Protein AF-A0A257VM95-F1 (afdb_monomer_lite)

Radius of gyration: 24.92 Å; chains: 1; bounding box: 47×53×72 Å

Sequence (329 aa):
GNALDLTLFERYVYLPDGSRRKADRVIWAGLGRRPNPKTDVPAIVVEFVLASKRDQHRDYVTKRREYLALGVKEYWVIDRFRGEMSVFRPGEQVLVKRGESYSPALLPGFILPFDAPALLVRVGEAYFAIEDVCTHDGQPLTDGTIANGAIACPRHGARFDLATGKALCMPATEAVQTFAIEVRDDGIYAAVRAADGSAPVATPQAAAASPVPTTTAEAPTTEAGATEGAEVDDGEIIDALRQVIDPELMVNIVDLGLVYSINHADRKAVVEMTLTSPACPAGPQIVQQAKMVIERMSGIDEAQIKLTMSPPWTPDRMTDEARDQLGFF

Foldseek 3Di:
DQFWQDKDAQAWQAFPVRDIDGFRMFTATDPSYRDDRHPDQGQETEHEDDPVCVVVPVVLVVVLVRSVVRPRAWYWYHYLVQLWIWIDGVVDIDIAHEQGWDDDPSDPPDIRHSHFDWDWDDDPQWIFIWGLAQQLHGQGQNPFDDDPQWTARLQPRFIARRQAQQTPDPPGHDGTATWAWDADPVGIDTDDDDPVPDGDRHDTDGHDDDDDDDDDDDDDDDDDDPPDDDADDPVNLLVLQQVQADPVLRGGCSLQLQWDDWDDDPQEIETEGEDLDPPPPCVVRSQVSSFVSSCPDRRHPGYHYHYDCPPPRDSVSHDPVSCVSRVND

pLDDT: mean 80.99, std 17.81, range [24.84, 97.06]

Structure (mmCIF, N/CA/C/O backbone):
data_AF-A0A257VM95-F1
#
_entry.id   AF-A0A257VM95-F1
#
loop_
_atom_site.group_PDB
_atom_site.id
_atom_site.type_symbol
_atom_site.label_atom_id
_atom_site.label_alt_id
_atom_site.label_comp_id
_atom_site.label_asym_id
_atom_site.label_entity_id
_atom_site.label_seq_id
_atom_site.pdbx_PDB_ins_code
_atom_site.Cartn_x
_atom_site.Cartn_y
_atom_site.Cartn_z
_atom_site.occupancy
_atom_site.B_iso_or_equiv
_atom_site.auth_seq_id
_atom_site.auth_comp_id
_atom_site.auth_asym_id
_atom_site.auth_atom_id
_atom_site.pdbx_PDB_model_num
ATOM 1 N N . GLY A 1 1 ? -3.990 -0.944 -24.811 1.00 50.56 1 GLY A N 1
ATOM 2 C CA . GLY A 1 1 ? -3.710 -0.476 -26.186 1.00 50.56 1 GLY A CA 1
ATOM 3 C C . GLY A 1 1 ? -2.767 -1.442 -26.879 1.00 50.56 1 GLY A C 1
ATOM 4 O O . GLY A 1 1 ? -2.153 -2.247 -26.193 1.00 50.56 1 GLY A O 1
ATOM 5 N N . ASN A 1 2 ? -2.621 -1.345 -28.204 1.00 65.62 2 ASN A N 1
ATOM 6 C CA . ASN A 1 2 ? -1.839 -2.292 -29.026 1.00 65.62 2 ASN A CA 1
ATOM 7 C C . ASN A 1 2 ? -0.326 -2.300 -28.742 1.00 65.62 2 ASN A C 1
ATOM 9 O O . ASN A 1 2 ? 0.385 -3.147 -29.265 1.00 65.62 2 ASN A O 1
ATOM 13 N N . ALA A 1 3 ? 0.167 -1.346 -27.948 1.00 78.88 3 ALA A N 1
ATOM 14 C CA . ALA A 1 3 ? 1.566 -1.291 -27.548 1.00 78.88 3 ALA A CA 1
ATOM 15 C C . ALA A 1 3 ? 1.908 -2.269 -26.415 1.00 78.88 3 ALA A C 1
ATOM 17 O O . ALA A 1 3 ? 3.077 -2.580 -26.254 1.00 78.88 3 ALA A O 1
ATOM 18 N N . LEU A 1 4 ? 0.935 -2.735 -25.624 1.00 85.81 4 LEU A N 1
ATOM 19 C CA . LEU A 1 4 ? 1.189 -3.639 -24.500 1.00 85.81 4 LEU A CA 1
ATOM 20 C C . LEU A 1 4 ? 1.247 -5.093 -24.986 1.00 85.81 4 LEU A C 1
ATOM 22 O O . LEU A 1 4 ? 0.250 -5.593 -25.502 1.00 85.81 4 LEU A O 1
ATOM 26 N N . ASP A 1 5 ? 2.368 -5.780 -24.760 1.00 84.75 5 ASP A N 1
ATOM 27 C CA . ASP A 1 5 ? 2.525 -7.193 -25.129 1.00 84.75 5 ASP A CA 1
ATOM 28 C C . ASP A 1 5 ? 2.236 -8.140 -23.955 1.00 84.75 5 ASP A C 1
ATOM 30 O O . ASP A 1 5 ? 1.577 -9.167 -24.124 1.00 84.75 5 ASP A O 1
ATOM 34 N N . LEU A 1 6 ? 2.764 -7.832 -22.761 1.00 84.88 6 LEU A N 1
ATOM 35 C CA . LEU A 1 6 ? 2.567 -8.638 -21.552 1.00 84.88 6 LEU A CA 1
ATOM 36 C C . LEU A 1 6 ? 2.932 -7.854 -20.287 1.00 84.88 6 LEU A C 1
ATOM 38 O O . LEU A 1 6 ? 3.960 -7.180 -20.248 1.00 84.88 6 LEU A O 1
ATOM 42 N N . THR A 1 7 ? 2.161 -8.059 -19.222 1.00 86.69 7 THR A N 1
ATOM 43 C CA . THR A 1 7 ? 2.506 -7.643 -17.856 1.00 86.69 7 THR A CA 1
ATOM 44 C C . THR A 1 7 ? 2.583 -8.876 -16.965 1.00 86.69 7 THR A C 1
ATOM 46 O O . THR A 1 7 ? 1.694 -9.722 -17.021 1.00 86.69 7 THR A O 1
ATOM 49 N N . LEU A 1 8 ? 3.627 -8.991 -16.141 1.00 84.56 8 LEU A N 1
ATOM 50 C CA . LEU A 1 8 ? 3.743 -10.041 -15.124 1.00 84.56 8 LEU A CA 1
ATOM 51 C C . LEU A 1 8 ? 4.068 -9.441 -13.754 1.00 84.56 8 LEU A C 1
ATOM 53 O O . LEU A 1 8 ? 4.784 -8.442 -13.654 1.00 84.56 8 LEU A O 1
ATOM 57 N N . PHE A 1 9 ? 3.568 -10.098 -12.711 1.00 85.25 9 PHE A N 1
ATOM 58 C CA . PHE A 1 9 ? 3.800 -9.763 -11.307 1.00 85.25 9 PHE A CA 1
ATOM 59 C C . PHE A 1 9 ? 4.932 -10.625 -10.731 1.00 85.25 9 PHE A C 1
ATOM 61 O O . PHE A 1 9 ? 5.112 -11.770 -11.155 1.00 85.25 9 PHE A O 1
ATOM 68 N N . GLU A 1 10 ? 5.682 -10.075 -9.775 1.00 81.94 10 GLU A N 1
ATOM 69 C CA . GLU A 1 10 ? 6.711 -10.771 -8.991 1.00 81.94 10 GLU A CA 1
ATOM 70 C C . GLU A 1 10 ? 7.687 -11.625 -9.824 1.00 81.94 10 GLU A C 1
ATOM 72 O O . GLU A 1 10 ? 7.906 -12.818 -9.573 1.00 81.94 10 GLU A O 1
ATOM 77 N N . ARG A 1 11 ? 8.287 -11.030 -10.856 1.00 88.38 11 ARG A N 1
ATOM 78 C CA . ARG A 1 11 ? 9.058 -11.768 -11.860 1.00 88.38 11 ARG A CA 1
ATOM 79 C C . ARG A 1 11 ? 10.558 -11.563 -11.704 1.00 88.38 11 ARG A C 1
ATOM 81 O O . ARG A 1 11 ? 11.025 -10.472 -11.397 1.00 88.38 11 ARG A O 1
ATOM 88 N N . TYR A 1 12 ? 11.328 -12.617 -11.976 1.00 89.31 12 TYR A N 1
ATOM 89 C CA . TYR A 1 12 ? 12.774 -12.486 -12.118 1.00 89.31 12 TYR A CA 1
ATOM 90 C C . TYR A 1 12 ? 13.139 -11.873 -13.469 1.00 89.31 12 TYR A C 1
ATOM 92 O O . TYR A 1 12 ? 12.712 -12.371 -14.510 1.00 89.31 12 TYR A O 1
ATOM 100 N N . VAL A 1 13 ? 13.975 -10.841 -13.427 1.00 88.94 13 VAL A N 1
ATOM 101 C CA . VAL A 1 13 ? 14.705 -10.293 -14.570 1.00 88.94 13 VAL A CA 1
ATOM 102 C C . VAL A 1 13 ? 16.123 -10.856 -14.523 1.00 88.94 13 VAL A C 1
ATOM 104 O O . VAL A 1 13 ? 16.784 -10.800 -13.482 1.00 88.94 13 VAL A O 1
ATOM 107 N N . TYR A 1 14 ? 16.565 -11.441 -15.632 1.00 88.31 14 TYR A N 1
ATOM 108 C CA . TYR A 1 14 ? 17.864 -12.100 -15.746 1.00 88.31 14 TYR A CA 1
ATOM 109 C C . TYR A 1 14 ? 18.904 -11.113 -16.276 1.00 88.31 14 TYR A C 1
ATOM 111 O O . TYR A 1 14 ? 18.671 -10.444 -17.282 1.00 88.31 14 TYR A O 1
ATOM 119 N N . LEU A 1 15 ? 20.031 -11.009 -15.574 1.00 87.44 15 LEU A N 1
ATOM 120 C CA . LEU A 1 15 ? 21.132 -10.116 -15.915 1.00 87.44 15 LEU A CA 1
ATOM 121 C C . LEU A 1 15 ? 22.187 -10.853 -16.764 1.00 87.44 15 LEU A C 1
ATOM 123 O O . LEU A 1 15 ? 22.264 -12.085 -16.716 1.00 87.44 15 LEU A O 1
ATOM 127 N N . PRO A 1 16 ? 23.021 -10.132 -17.542 1.00 83.44 16 PRO A N 1
ATOM 128 C CA . PRO A 1 16 ? 23.983 -10.756 -18.455 1.00 83.44 16 PRO A CA 1
ATOM 129 C C . PRO A 1 16 ? 25.086 -11.552 -17.745 1.00 83.44 16 PRO A C 1
ATOM 131 O O . PRO A 1 16 ? 25.674 -12.449 -18.338 1.00 83.44 16 PRO A O 1
ATOM 134 N N . ASP A 1 17 ? 25.350 -11.247 -16.473 1.00 84.44 17 ASP A N 1
ATOM 135 C CA . ASP A 1 17 ? 26.305 -11.956 -15.613 1.00 84.44 17 ASP A CA 1
ATOM 136 C C . ASP A 1 17 ? 25.758 -13.289 -15.060 1.00 84.44 17 ASP A C 1
ATOM 138 O O . ASP A 1 17 ? 26.407 -13.945 -14.247 1.00 84.44 17 ASP A O 1
ATOM 142 N N . GLY A 1 18 ? 24.555 -13.696 -15.484 1.00 82.06 18 GLY A N 1
ATOM 143 C CA . GLY A 1 18 ? 23.871 -14.902 -15.020 1.00 82.06 18 GLY A CA 1
ATOM 144 C C . GLY A 1 18 ? 23.138 -14.729 -13.688 1.00 82.06 18 GLY A C 1
ATOM 145 O O . GLY A 1 18 ? 22.430 -15.643 -13.257 1.00 82.06 18 GLY A O 1
ATOM 146 N N . SER A 1 19 ? 23.258 -13.568 -13.040 1.00 86.75 19 SER A N 1
ATOM 147 C CA . SER A 1 19 ? 22.488 -13.246 -11.844 1.00 86.75 19 SER A CA 1
ATOM 148 C C . SER A 1 19 ? 21.048 -12.842 -12.196 1.00 86.75 19 SER A C 1
ATOM 150 O O . SER A 1 19 ? 20.659 -12.713 -13.359 1.00 86.75 19 SER A O 1
ATOM 152 N N . ARG A 1 20 ? 20.199 -12.695 -11.174 1.00 88.12 20 ARG A N 1
ATOM 153 C CA . ARG A 1 20 ? 18.790 -12.317 -11.345 1.00 88.12 20 ARG A CA 1
ATOM 154 C C . ARG A 1 20 ? 18.337 -11.340 -10.272 1.00 88.12 20 ARG A C 1
ATOM 156 O O . ARG A 1 20 ? 18.812 -11.386 -9.134 1.00 88.12 20 ARG A O 1
ATOM 163 N N . ARG A 1 21 ? 17.370 -10.496 -10.620 1.00 86.75 21 ARG A N 1
ATOM 164 C CA . ARG A 1 21 ? 16.674 -9.597 -9.692 1.00 86.75 21 ARG A CA 1
ATOM 165 C C . ARG A 1 21 ? 15.189 -9.913 -9.702 1.00 86.75 21 ARG A C 1
ATOM 167 O O . ARG A 1 21 ? 14.622 -10.124 -10.768 1.00 86.75 21 ARG A O 1
ATOM 174 N N . LYS A 1 22 ? 14.569 -10.000 -8.522 1.00 87.81 22 LYS A N 1
ATOM 175 C CA . LYS A 1 22 ? 13.106 -10.079 -8.415 1.00 87.81 22 LYS A CA 1
ATOM 176 C C . LYS A 1 22 ? 12.570 -8.653 -8.521 1.00 87.81 22 LYS A C 1
ATOM 178 O O . LYS A 1 22 ? 12.983 -7.814 -7.718 1.00 87.81 22 LYS A O 1
ATOM 183 N N . ALA A 1 23 ? 11.719 -8.427 -9.512 1.00 88.94 23 ALA A N 1
ATOM 184 C CA . ALA A 1 23 ? 10.975 -7.197 -9.712 1.00 88.94 23 ALA A CA 1
ATOM 185 C C . ALA A 1 23 ? 9.506 -7.414 -9.352 1.00 88.94 23 ALA A C 1
ATOM 187 O O . ALA A 1 23 ? 8.938 -8.462 -9.684 1.00 88.94 23 ALA A O 1
ATOM 188 N N . ASP A 1 24 ? 8.881 -6.421 -8.730 1.00 88.88 24 ASP A N 1
ATOM 189 C CA . ASP A 1 24 ? 7.469 -6.514 -8.360 1.00 88.88 24 ASP A CA 1
ATOM 190 C C . ASP A 1 24 ? 6.547 -6.513 -9.585 1.00 88.88 24 ASP A C 1
ATOM 192 O O . ASP A 1 24 ? 5.546 -7.237 -9.621 1.00 88.88 24 ASP A O 1
ATOM 196 N N . ARG A 1 25 ? 6.894 -5.747 -10.627 1.00 90.88 25 ARG A N 1
ATOM 197 C CA . ARG A 1 25 ? 6.202 -5.794 -11.920 1.00 90.88 25 ARG A CA 1
ATOM 198 C C . ARG A 1 25 ? 7.153 -5.618 -13.089 1.00 90.88 25 ARG A C 1
ATOM 200 O O . ARG A 1 25 ? 8.073 -4.805 -13.058 1.00 90.88 25 ARG A O 1
ATOM 207 N N . VAL A 1 26 ? 6.871 -6.346 -14.160 1.00 92.69 26 VAL A N 1
ATOM 208 C CA . VAL A 1 26 ? 7.576 -6.236 -15.439 1.00 92.69 26 VAL A CA 1
ATOM 209 C C . VAL A 1 26 ? 6.563 -6.079 -16.564 1.00 92.69 26 VAL A C 1
ATOM 211 O O . VAL A 1 26 ? 5.533 -6.757 -16.578 1.00 92.69 26 VAL A O 1
ATOM 214 N N . ILE A 1 27 ? 6.848 -5.168 -17.490 1.00 93.06 27 ILE A N 1
ATOM 215 C CA . ILE A 1 27 ? 5.961 -4.827 -18.601 1.00 93.06 27 ILE A CA 1
ATOM 216 C C . ILE A 1 27 ? 6.775 -4.862 -19.891 1.00 93.06 27 ILE A C 1
ATOM 218 O O . ILE A 1 27 ? 7.780 -4.161 -20.038 1.00 93.06 27 ILE A O 1
ATOM 222 N N . TRP A 1 28 ? 6.320 -5.666 -20.843 1.00 93.38 28 TRP A N 1
ATOM 223 C CA . TRP A 1 28 ? 6.800 -5.639 -22.217 1.00 93.38 28 TRP A CA 1
ATOM 224 C C . TRP A 1 28 ? 5.827 -4.842 -23.067 1.00 93.38 28 TRP A C 1
ATOM 226 O O . TRP A 1 28 ? 4.614 -5.072 -23.025 1.00 93.38 28 TRP A O 1
ATOM 236 N N . ALA A 1 29 ? 6.385 -3.902 -23.817 1.00 92.69 29 ALA A N 1
ATOM 237 C CA . ALA A 1 29 ? 5.638 -3.064 -24.726 1.00 92.69 29 ALA A CA 1
ATOM 238 C C . ALA A 1 29 ? 6.430 -2.834 -26.017 1.00 92.69 29 ALA A C 1
ATOM 240 O O . ALA A 1 29 ? 7.646 -2.625 -25.975 1.00 92.69 29 ALA A O 1
ATOM 241 N N . GLY A 1 30 ? 5.730 -2.841 -27.150 1.00 87.81 30 GLY A N 1
ATOM 242 C CA . GLY A 1 30 ? 6.273 -2.569 -28.478 1.00 87.81 30 GLY A CA 1
ATOM 243 C C . GLY A 1 30 ? 6.997 -3.736 -29.158 1.00 87.81 30 GLY A C 1
ATOM 244 O O . GLY A 1 30 ? 7.636 -3.509 -30.182 1.00 87.81 30 GLY A O 1
ATOM 245 N N . LEU A 1 31 ? 6.919 -4.967 -28.639 1.00 87.81 31 LEU A N 1
ATOM 246 C CA . LEU A 1 31 ? 7.506 -6.149 -29.285 1.00 87.81 31 LEU A CA 1
ATOM 247 C C . LEU A 1 31 ? 6.650 -6.688 -30.436 1.00 87.81 31 LEU A C 1
ATOM 249 O O . LEU A 1 31 ? 7.193 -7.308 -31.350 1.00 87.81 31 LEU A O 1
ATOM 253 N N . GLY A 1 32 ? 5.327 -6.510 -30.380 1.00 87.81 32 GLY A N 1
ATOM 254 C CA . GLY A 1 32 ? 4.390 -7.045 -31.373 1.00 87.81 32 GLY A CA 1
ATOM 255 C C . GLY A 1 32 ? 4.258 -8.572 -31.335 1.00 87.81 32 GLY A C 1
ATOM 256 O O . GLY A 1 32 ? 3.738 -9.178 -32.271 1.00 87.81 32 GLY A O 1
ATOM 257 N N . ARG A 1 33 ? 4.755 -9.213 -30.271 1.00 91.06 33 ARG A N 1
ATOM 258 C CA . ARG A 1 33 ? 4.696 -10.661 -30.033 1.00 91.06 33 ARG A CA 1
ATOM 259 C C . ARG A 1 33 ? 4.678 -10.941 -28.538 1.00 91.06 33 ARG A C 1
ATOM 261 O O . ARG A 1 33 ? 5.166 -10.140 -27.745 1.00 91.06 33 ARG A O 1
ATOM 268 N N . ARG A 1 34 ? 4.223 -12.135 -28.150 1.00 88.44 34 ARG A N 1
ATOM 269 C CA . ARG A 1 34 ? 4.341 -12.580 -26.758 1.00 88.44 34 ARG A CA 1
ATOM 270 C C . ARG A 1 34 ? 5.832 -12.669 -26.368 1.00 88.44 34 ARG A C 1
ATOM 272 O O . ARG A 1 34 ? 6.584 -13.382 -27.042 1.00 88.44 34 ARG A O 1
ATOM 279 N N . PRO A 1 35 ? 6.280 -11.964 -25.317 1.00 90.62 35 PRO A N 1
ATOM 280 C CA . PRO A 1 35 ? 7.663 -12.020 -24.855 1.00 90.62 35 PRO A CA 1
ATOM 281 C C . PRO A 1 35 ? 7.974 -13.352 -24.171 1.00 90.62 35 PRO A C 1
ATOM 283 O O . PRO A 1 35 ? 7.108 -13.970 -23.548 1.00 90.62 35 PRO A O 1
ATOM 286 N N . ASN A 1 36 ? 9.239 -13.759 -24.233 1.00 89.81 36 ASN A N 1
ATOM 287 C CA . ASN A 1 36 ? 9.833 -14.805 -23.418 1.00 89.81 36 ASN A CA 1
ATOM 288 C C . ASN A 1 36 ? 10.489 -14.168 -22.177 1.00 89.81 36 ASN A C 1
ATOM 290 O O . ASN A 1 36 ? 11.570 -13.590 -22.294 1.00 89.81 36 ASN A O 1
ATOM 294 N N . PRO A 1 37 ? 9.913 -14.328 -20.970 1.00 87.19 37 PRO A N 1
ATOM 295 C CA . PRO A 1 37 ? 10.402 -13.658 -19.762 1.00 87.19 37 PRO A CA 1
ATOM 296 C C . PRO A 1 37 ? 11.824 -14.035 -19.324 1.00 87.19 37 PRO A C 1
ATOM 298 O O . PRO A 1 37 ? 12.361 -13.398 -18.425 1.00 87.19 37 PRO A O 1
ATOM 301 N N . LYS A 1 38 ? 12.416 -15.097 -19.888 1.00 84.06 38 LYS A N 1
ATOM 302 C CA . LYS A 1 38 ? 13.791 -15.511 -19.569 1.00 84.06 38 LYS A CA 1
ATOM 303 C C . LYS A 1 38 ? 14.846 -14.814 -20.423 1.00 84.06 38 LYS A C 1
ATOM 305 O O . LYS A 1 38 ? 16.002 -14.785 -20.021 1.00 84.06 38 LYS A O 1
ATOM 310 N N . THR A 1 39 ? 14.472 -14.324 -21.602 1.00 87.94 39 THR A N 1
ATOM 311 C CA . THR A 1 39 ? 15.428 -13.833 -22.607 1.00 87.94 39 THR A CA 1
ATOM 312 C C . THR A 1 39 ? 15.113 -12.427 -23.087 1.00 87.94 39 THR A C 1
ATOM 314 O O . THR A 1 39 ? 16.031 -11.678 -23.399 1.00 87.94 39 THR A O 1
ATOM 317 N N . ASP A 1 40 ? 13.834 -12.062 -23.164 1.00 92.62 40 ASP A N 1
ATOM 318 C CA . ASP A 1 40 ? 13.426 -10.737 -23.611 1.00 92.62 40 ASP A CA 1
ATOM 319 C C . ASP A 1 40 ? 13.491 -9.743 -22.452 1.00 92.62 40 ASP A C 1
ATOM 321 O O . ASP A 1 40 ? 12.883 -9.946 -21.398 1.00 92.62 40 ASP A O 1
ATOM 325 N N . VAL A 1 41 ? 14.178 -8.626 -22.674 1.00 93.56 41 VAL A N 1
ATOM 326 C CA . VAL A 1 41 ? 14.279 -7.535 -21.700 1.00 93.56 41 VAL A CA 1
ATOM 327 C C . VAL A 1 41 ? 12.944 -6.781 -21.638 1.00 93.56 41 VAL A C 1
ATOM 329 O O . VAL A 1 41 ? 12.423 -6.397 -22.688 1.00 93.56 41 VAL A O 1
ATOM 332 N N . PRO A 1 42 ? 12.358 -6.570 -20.445 1.00 95.44 42 PRO A N 1
ATOM 333 C CA . PRO A 1 42 ? 11.140 -5.779 -20.308 1.00 95.44 42 PRO A CA 1
ATOM 334 C C . PRO A 1 42 ? 11.383 -4.312 -20.674 1.00 95.44 42 PRO A C 1
ATOM 336 O O . PRO A 1 42 ? 12.446 -3.754 -20.408 1.00 95.44 42 PRO A O 1
ATOM 339 N N . ALA A 1 43 ? 10.374 -3.668 -21.260 1.00 95.44 43 ALA A N 1
ATOM 340 C CA . ALA A 1 43 ? 10.434 -2.243 -21.572 1.00 95.44 43 ALA A CA 1
ATOM 341 C C . ALA A 1 43 ? 10.349 -1.396 -20.293 1.00 95.44 43 ALA A C 1
ATOM 343 O O . ALA A 1 43 ? 11.041 -0.383 -20.186 1.00 95.44 43 ALA A O 1
ATOM 344 N N . ILE A 1 44 ? 9.532 -1.833 -19.326 1.00 96.06 44 ILE A N 1
ATOM 345 C CA . ILE A 1 44 ? 9.323 -1.152 -18.046 1.00 96.06 44 ILE A CA 1
ATOM 346 C C . ILE A 1 44 ? 9.464 -2.151 -16.896 1.00 96.06 44 ILE A C 1
ATOM 348 O O . ILE A 1 44 ? 8.928 -3.261 -16.954 1.00 96.06 44 ILE A O 1
ATOM 352 N N . VAL A 1 45 ? 10.157 -1.742 -15.836 1.00 95.81 45 VAL A N 1
ATOM 353 C CA . VAL A 1 45 ? 10.226 -2.469 -14.561 1.00 95.81 45 VAL A CA 1
ATOM 354 C C . VAL A 1 45 ? 9.696 -1.565 -13.452 1.00 95.81 45 VAL A C 1
ATOM 356 O O . VAL A 1 45 ? 10.070 -0.398 -13.400 1.00 95.81 45 VAL A O 1
ATOM 359 N N . VAL A 1 46 ? 8.838 -2.089 -12.576 1.00 94.25 46 VAL A N 1
ATOM 360 C CA . VAL A 1 46 ? 8.217 -1.338 -11.473 1.00 94.25 46 VAL A CA 1
ATOM 361 C C . VAL A 1 46 ? 8.510 -2.032 -10.147 1.00 94.25 46 VAL A C 1
ATOM 363 O O . VAL A 1 46 ? 8.391 -3.254 -10.055 1.00 94.25 46 VAL A O 1
ATOM 366 N N . GLU A 1 47 ? 8.852 -1.246 -9.132 1.00 91.88 47 GLU A N 1
ATOM 367 C CA . GLU A 1 47 ? 9.074 -1.690 -7.753 1.00 91.88 47 GLU A CA 1
ATOM 368 C C . GLU A 1 47 ? 8.237 -0.836 -6.793 1.00 91.88 47 GLU A C 1
ATOM 370 O O . GLU A 1 47 ? 8.087 0.376 -6.990 1.00 91.88 47 GLU A O 1
ATOM 375 N N . PHE A 1 48 ? 7.715 -1.459 -5.739 1.00 87.81 48 PHE A N 1
ATOM 376 C CA . PHE A 1 48 ? 6.937 -0.797 -4.697 1.00 87.81 48 PHE A CA 1
ATOM 377 C C . PHE A 1 48 ? 7.746 -0.735 -3.401 1.00 87.81 48 PHE A C 1
ATOM 379 O O . PHE A 1 48 ? 8.248 -1.744 -2.905 1.00 87.81 48 PHE A O 1
ATOM 386 N N . VAL A 1 49 ? 7.850 0.454 -2.804 1.00 82.31 49 VAL A N 1
ATOM 387 C CA . VAL A 1 49 ? 8.513 0.603 -1.505 1.00 82.31 49 VAL A CA 1
ATOM 388 C C . VAL A 1 49 ? 7.654 -0.061 -0.426 1.00 82.31 49 VAL A C 1
ATOM 390 O O . VAL A 1 49 ? 6.513 0.336 -0.190 1.00 82.31 49 VAL A O 1
ATOM 393 N N . LEU A 1 50 ? 8.211 -1.077 0.240 1.00 68.81 50 LEU A N 1
ATOM 394 C CA . LEU A 1 50 ? 7.590 -1.773 1.373 1.00 68.81 50 LEU A CA 1
ATOM 395 C C . LEU A 1 50 ? 8.056 -1.176 2.710 1.00 68.81 50 LEU A C 1
ATOM 397 O O . LEU A 1 50 ? 9.210 -0.764 2.834 1.00 68.81 50 LEU A O 1
ATOM 401 N N . ALA A 1 51 ? 7.181 -1.182 3.725 1.00 57.81 51 ALA A N 1
ATOM 402 C CA . ALA A 1 51 ? 7.466 -0.623 5.057 1.00 57.81 51 ALA A CA 1
ATOM 403 C C . ALA A 1 51 ? 8.715 -1.256 5.695 1.00 57.81 51 ALA A C 1
ATOM 405 O O . ALA A 1 51 ? 9.608 -0.548 6.150 1.00 57.81 51 ALA A O 1
ATOM 406 N N . SER A 1 52 ? 8.828 -2.585 5.622 1.00 53.81 52 SER A N 1
ATOM 407 C CA . SER A 1 52 ? 9.967 -3.368 6.126 1.00 53.81 52 SER A CA 1
ATOM 408 C C . SER A 1 52 ? 11.260 -3.204 5.315 1.00 53.81 52 SER A C 1
ATOM 410 O O . SER A 1 52 ? 12.285 -3.791 5.651 1.00 53.81 52 SER A O 1
ATOM 412 N N . LYS A 1 53 ? 11.225 -2.435 4.220 1.00 52.53 53 LYS A N 1
ATOM 413 C CA . LYS A 1 53 ? 12.338 -2.240 3.280 1.00 52.53 53 LYS A CA 1
ATOM 414 C C . LYS A 1 53 ? 12.669 -0.765 3.059 1.00 52.53 53 LYS A C 1
ATOM 416 O O . LYS A 1 53 ? 13.306 -0.427 2.062 1.00 52.53 53 LYS A O 1
ATOM 421 N N . ARG A 1 54 ? 12.254 0.122 3.968 1.00 52.28 54 ARG A N 1
ATOM 422 C CA . ARG A 1 54 ? 12.470 1.572 3.840 1.00 52.28 54 ARG A CA 1
ATOM 423 C C . ARG A 1 54 ? 13.961 1.943 3.753 1.00 52.28 54 ARG A C 1
ATOM 425 O O . ARG A 1 54 ? 14.315 2.848 3.003 1.00 52.28 54 ARG A O 1
ATOM 432 N N . ASP A 1 55 ? 14.827 1.148 4.385 1.00 48.34 55 ASP A N 1
ATOM 433 C CA . ASP A 1 55 ? 16.292 1.287 4.333 1.00 48.34 55 ASP A CA 1
ATOM 434 C C . ASP A 1 55 ? 16.939 0.717 3.053 1.00 48.34 55 ASP A C 1
ATOM 436 O O . ASP A 1 55 ? 18.139 0.873 2.817 1.00 48.34 55 ASP A O 1
ATOM 440 N N . GLN A 1 56 ? 16.160 0.104 2.151 1.00 55.47 56 GLN A N 1
ATOM 441 C CA . GLN A 1 56 ? 16.648 -0.446 0.879 1.00 55.47 56 GLN A CA 1
ATOM 442 C C . GLN A 1 56 ? 16.811 0.605 -0.227 1.00 55.47 56 GLN A C 1
ATOM 444 O O . GLN A 1 56 ? 16.897 0.255 -1.404 1.00 55.47 56 GLN A O 1
ATOM 449 N N . HIS A 1 57 ? 16.941 1.893 0.113 1.00 59.53 57 HIS A N 1
ATOM 450 C CA . HIS A 1 57 ? 17.294 2.937 -0.858 1.00 59.53 57 HIS A CA 1
ATOM 451 C C . HIS A 1 57 ? 18.512 2.529 -1.713 1.00 59.53 57 HIS A C 1
ATOM 453 O O . HIS A 1 57 ? 18.544 2.746 -2.925 1.00 59.53 57 HIS A O 1
ATOM 459 N N . ARG A 1 58 ? 19.483 1.830 -1.103 1.00 59.25 58 ARG A N 1
ATOM 460 C CA . ARG A 1 58 ? 20.666 1.295 -1.793 1.00 59.25 58 ARG A CA 1
ATOM 461 C C . ARG A 1 58 ? 20.350 0.175 -2.799 1.00 59.25 58 ARG A C 1
ATOM 463 O O . ARG A 1 58 ? 21.055 0.069 -3.805 1.00 59.25 58 ARG A O 1
ATOM 470 N N . ASP A 1 59 ? 19.311 -0.630 -2.569 1.00 77.00 59 ASP A N 1
ATOM 471 C CA . ASP A 1 59 ? 18.880 -1.692 -3.492 1.00 77.00 59 ASP A CA 1
ATOM 472 C C . ASP A 1 59 ? 18.230 -1.093 -4.741 1.00 77.00 59 ASP A C 1
ATOM 474 O O . ASP A 1 59 ? 18.657 -1.390 -5.854 1.00 77.00 59 ASP A O 1
ATOM 478 N N . TYR A 1 60 ? 17.296 -0.147 -4.580 1.00 81.75 60 TYR A N 1
ATOM 479 C CA . TYR A 1 60 ? 16.649 0.505 -5.726 1.00 81.75 60 TYR A CA 1
ATOM 480 C C . TYR A 1 60 ? 17.652 1.256 -6.608 1.00 81.75 60 TYR A C 1
ATOM 482 O O . TYR A 1 60 ? 17.529 1.241 -7.833 1.00 81.75 60 TYR A O 1
ATOM 490 N N . VAL A 1 61 ? 18.673 1.881 -6.008 1.00 81.12 61 VAL A N 1
ATOM 491 C CA . VAL A 1 61 ? 19.755 2.553 -6.746 1.00 81.12 61 VAL A CA 1
ATOM 492 C C . VAL A 1 61 ? 20.615 1.555 -7.525 1.00 81.12 61 VAL A C 1
ATOM 494 O O . VAL A 1 61 ? 20.974 1.834 -8.673 1.00 81.12 61 VAL A O 1
ATOM 497 N N . THR A 1 62 ? 20.941 0.409 -6.921 1.00 83.81 62 THR A N 1
ATOM 498 C CA . THR A 1 62 ? 21.705 -0.667 -7.573 1.00 83.81 62 THR A CA 1
ATOM 499 C C . THR A 1 62 ? 20.905 -1.264 -8.731 1.00 83.81 62 THR A C 1
ATOM 501 O O . THR A 1 62 ? 21.362 -1.218 -9.875 1.00 83.81 62 THR A O 1
ATOM 504 N N . LYS A 1 63 ? 19.665 -1.695 -8.467 1.00 88.44 63 LYS A N 1
ATOM 505 C CA . LYS A 1 63 ? 18.729 -2.227 -9.466 1.00 88.44 63 LYS A CA 1
ATOM 506 C C . LYS A 1 63 ? 18.495 -1.264 -10.622 1.00 88.44 63 LYS A C 1
ATOM 508 O O . LYS A 1 63 ? 18.512 -1.685 -11.771 1.00 88.44 63 LYS A O 1
ATOM 513 N N . ARG A 1 64 ? 18.354 0.041 -10.354 1.00 90.69 64 ARG A N 1
ATOM 514 C CA . ARG A 1 64 ? 18.242 1.066 -11.405 1.00 90.69 64 ARG A CA 1
ATOM 515 C C . ARG A 1 64 ? 19.395 0.974 -12.400 1.00 90.69 64 ARG A C 1
ATOM 517 O O . ARG A 1 64 ? 19.158 0.979 -13.603 1.00 90.69 64 ARG A O 1
ATOM 524 N N . ARG A 1 65 ? 20.641 0.924 -11.913 1.00 88.94 65 ARG A N 1
ATOM 525 C CA . ARG A 1 65 ? 21.822 0.851 -12.790 1.00 88.94 65 ARG A CA 1
ATOM 526 C C . ARG A 1 65 ? 21.807 -0.433 -13.614 1.00 88.94 65 ARG A C 1
ATOM 528 O O . ARG A 1 65 ? 22.044 -0.372 -14.813 1.00 88.94 65 ARG A O 1
ATOM 535 N N . GLU A 1 66 ? 21.490 -1.558 -12.983 1.00 92.06 66 GLU A N 1
ATOM 536 C CA . GLU A 1 66 ? 21.447 -2.873 -13.629 1.00 92.06 66 GLU A CA 1
ATOM 537 C C . GLU A 1 66 ? 20.348 -2.963 -14.692 1.00 92.06 66 GLU A C 1
ATOM 539 O O . GLU A 1 66 ? 20.619 -3.366 -15.820 1.00 92.06 66 GLU A O 1
ATOM 544 N N . TYR A 1 67 ? 19.124 -2.537 -14.374 1.00 94.25 67 TYR A N 1
ATOM 545 C CA . TYR A 1 67 ? 17.996 -2.561 -15.302 1.00 94.25 67 TYR A CA 1
ATOM 546 C C . TYR A 1 67 ? 18.213 -1.621 -16.491 1.00 94.25 67 TYR A C 1
ATOM 548 O O . TYR A 1 67 ? 18.002 -2.025 -17.635 1.00 94.25 67 TYR A O 1
ATOM 556 N N . LEU A 1 68 ? 18.690 -0.393 -16.256 1.00 92.94 68 LEU A N 1
ATOM 557 C CA . LEU A 1 68 ? 18.990 0.532 -17.352 1.00 92.94 68 LEU A CA 1
ATOM 558 C C . LEU A 1 68 ? 20.141 0.012 -18.230 1.00 92.94 68 LEU A C 1
ATOM 560 O O . LEU A 1 68 ? 20.068 0.133 -19.451 1.00 92.94 68 LEU A O 1
ATOM 564 N N . ALA A 1 69 ? 21.166 -0.616 -17.640 1.00 92.12 69 ALA A N 1
ATOM 565 C CA . ALA A 1 69 ? 22.255 -1.247 -18.391 1.00 92.12 69 ALA A CA 1
ATOM 566 C C . ALA A 1 69 ? 21.790 -2.470 -19.201 1.00 92.12 69 ALA A C 1
ATOM 568 O O . ALA A 1 69 ? 22.299 -2.707 -20.293 1.00 92.12 69 ALA A O 1
ATOM 569 N N . LEU A 1 70 ? 20.802 -3.218 -18.699 1.00 93.31 70 LEU A N 1
ATOM 570 C CA . LEU A 1 70 ? 20.177 -4.335 -19.413 1.00 93.31 70 LEU A CA 1
ATOM 571 C C . LEU A 1 70 ? 19.362 -3.869 -20.636 1.00 93.31 70 LEU A C 1
ATOM 573 O O . LEU A 1 70 ? 19.118 -4.654 -21.549 1.00 93.31 70 LEU A O 1
ATOM 577 N N . GLY A 1 71 ? 18.954 -2.598 -20.677 1.00 93.50 71 GLY A N 1
ATOM 578 C CA . GLY A 1 71 ? 18.172 -2.019 -21.770 1.00 93.50 71 GLY A CA 1
ATOM 579 C C . GLY A 1 71 ? 16.701 -1.769 -21.438 1.00 93.50 71 GLY A C 1
ATOM 580 O O . GLY A 1 71 ? 15.933 -1.441 -22.349 1.00 93.50 71 GLY A O 1
ATOM 581 N N . VAL A 1 72 ? 16.316 -1.877 -20.160 1.00 95.81 72 VAL A N 1
ATOM 582 C CA . VAL A 1 72 ? 15.010 -1.407 -19.676 1.00 95.81 72 VAL A CA 1
ATOM 583 C C . VAL A 1 72 ? 14.889 0.086 -19.985 1.00 95.81 72 VAL A C 1
ATOM 585 O O . VAL A 1 72 ? 15.807 0.864 -19.722 1.00 95.81 72 VAL A O 1
ATOM 588 N N . LYS A 1 73 ? 13.768 0.488 -20.588 1.00 95.81 73 LYS A N 1
ATOM 589 C CA . LYS A 1 73 ? 13.557 1.860 -21.067 1.00 95.81 73 LYS A CA 1
ATOM 590 C C . LYS A 1 73 ? 13.082 2.786 -19.953 1.00 95.81 73 LYS A C 1
ATOM 592 O O . LYS A 1 73 ? 13.535 3.925 -19.889 1.00 95.81 73 LYS A O 1
ATOM 597 N N . GLU A 1 74 ? 12.219 2.285 -19.072 1.00 96.50 74 GLU A N 1
ATOM 598 C CA . GLU A 1 74 ? 11.775 3.001 -17.876 1.00 96.50 74 GLU A CA 1
ATOM 599 C C . GLU A 1 74 ? 11.821 2.104 -16.634 1.00 96.50 74 GLU A C 1
ATOM 601 O O . GLU A 1 74 ? 11.339 0.974 -16.643 1.00 96.50 74 GLU A O 1
ATOM 606 N N . TYR A 1 75 ? 12.379 2.617 -15.541 1.00 96.44 75 TYR A N 1
ATOM 607 C CA . TYR A 1 75 ? 12.353 1.959 -14.236 1.00 96.44 75 TYR A CA 1
ATOM 608 C C . TYR A 1 75 ? 11.570 2.819 -13.246 1.00 96.44 75 TYR A C 1
ATOM 610 O O . TYR A 1 75 ? 11.932 3.971 -13.018 1.00 96.44 75 TYR A O 1
ATOM 618 N N . TRP A 1 76 ? 10.480 2.291 -12.696 1.00 95.38 76 TRP A N 1
ATOM 619 C CA . TRP A 1 76 ? 9.567 3.018 -11.817 1.00 95.38 76 TRP A CA 1
ATOM 620 C C . TRP A 1 76 ? 9.733 2.537 -10.379 1.00 95.38 76 TRP A C 1
ATOM 622 O O . TRP A 1 76 ? 9.667 1.341 -10.105 1.00 95.38 76 TRP A O 1
ATOM 632 N N . VAL A 1 77 ? 9.904 3.474 -9.454 1.00 92.31 77 VAL A N 1
ATOM 633 C CA . VAL A 1 77 ? 9.892 3.204 -8.013 1.00 92.31 77 VAL A CA 1
ATOM 634 C C . VAL A 1 77 ? 8.728 3.968 -7.409 1.00 92.31 77 VAL A C 1
ATOM 636 O O . VAL A 1 77 ? 8.718 5.198 -7.442 1.00 92.31 77 VAL A O 1
ATOM 639 N N . ILE A 1 78 ? 7.749 3.237 -6.886 1.00 89.75 78 ILE A N 1
ATOM 640 C CA . ILE A 1 78 ? 6.518 3.779 -6.311 1.00 89.75 78 ILE A CA 1
ATOM 641 C C . ILE A 1 78 ? 6.643 3.757 -4.786 1.00 89.75 78 ILE A C 1
ATOM 643 O O . ILE A 1 78 ? 6.626 2.688 -4.172 1.00 89.75 78 ILE A O 1
ATOM 647 N N . ASP A 1 79 ? 6.747 4.933 -4.165 1.00 85.19 79 ASP A N 1
ATOM 648 C CA . ASP A 1 79 ? 6.717 5.094 -2.711 1.00 85.19 79 ASP A CA 1
ATOM 649 C C . ASP A 1 79 ? 5.306 5.488 -2.261 1.00 85.19 79 ASP A C 1
ATOM 651 O O . ASP A 1 79 ? 4.919 6.660 -2.228 1.00 85.19 79 ASP A O 1
ATOM 655 N N . ARG A 1 80 ? 4.523 4.470 -1.892 1.00 77.19 80 ARG A N 1
ATOM 656 C CA . ARG A 1 80 ? 3.145 4.654 -1.419 1.00 77.19 80 ARG A CA 1
ATOM 657 C C . ARG A 1 80 ? 3.048 5.420 -0.096 1.00 77.19 80 ARG A C 1
ATOM 659 O O . ARG A 1 80 ? 2.017 6.030 0.161 1.00 77.19 80 ARG A O 1
ATOM 666 N N . PHE A 1 81 ? 4.100 5.414 0.727 1.00 74.50 81 PHE A N 1
ATOM 667 C CA . PHE A 1 81 ? 4.105 6.098 2.025 1.00 74.50 81 PHE A CA 1
ATOM 668 C C . PHE A 1 81 ? 4.351 7.594 1.873 1.00 74.50 81 PHE A C 1
ATOM 670 O O . PHE A 1 81 ? 3.836 8.391 2.651 1.00 74.50 81 PHE A O 1
ATOM 677 N N . ARG A 1 82 ? 5.144 7.977 0.870 1.00 77.25 82 ARG A N 1
ATOM 678 C CA . ARG A 1 82 ? 5.377 9.382 0.520 1.00 77.25 82 ARG A CA 1
ATOM 679 C C . ARG A 1 82 ? 4.371 9.929 -0.482 1.00 77.25 82 ARG A C 1
ATOM 681 O O . ARG A 1 82 ? 4.265 11.143 -0.622 1.00 77.25 82 ARG A O 1
ATOM 688 N N . GLY A 1 83 ? 3.632 9.058 -1.166 1.00 78.94 83 GLY A N 1
ATOM 689 C CA . GLY A 1 83 ? 2.745 9.484 -2.239 1.00 78.94 83 GLY A CA 1
ATOM 690 C C . GLY A 1 83 ? 3.536 10.062 -3.414 1.00 78.94 83 GLY A C 1
ATOM 691 O O . GLY A 1 83 ? 3.117 11.055 -4.004 1.00 78.94 83 GLY A O 1
ATOM 692 N N . GLU A 1 84 ? 4.658 9.429 -3.769 1.00 87.56 84 GLU A N 1
ATOM 693 C CA . GLU A 1 84 ? 5.465 9.807 -4.930 1.00 87.56 84 GLU A CA 1
ATOM 694 C C . GLU A 1 84 ? 5.908 8.590 -5.755 1.00 87.56 84 GLU A C 1
ATOM 696 O O . GLU A 1 84 ? 6.073 7.481 -5.241 1.00 87.56 84 GLU A O 1
ATOM 701 N N . MET A 1 85 ? 6.141 8.804 -7.047 1.00 92.12 85 MET A N 1
ATOM 702 C CA . MET A 1 85 ? 6.744 7.838 -7.957 1.00 92.12 85 MET A CA 1
ATOM 703 C C . MET A 1 85 ? 7.947 8.468 -8.655 1.00 92.12 85 MET A C 1
ATOM 705 O O . MET A 1 85 ? 7.850 9.531 -9.262 1.00 92.12 85 MET A O 1
ATOM 709 N N . SER A 1 86 ? 9.088 7.784 -8.615 1.00 93.25 86 SER A N 1
ATOM 710 C CA . SER A 1 86 ? 10.262 8.141 -9.412 1.00 93.25 86 SER A CA 1
ATOM 711 C C . SER A 1 86 ? 10.330 7.281 -10.666 1.00 93.25 86 SER A C 1
ATOM 713 O O . SER A 1 86 ? 10.405 6.057 -10.576 1.00 93.25 86 SER A O 1
ATOM 715 N N . VAL A 1 87 ? 10.359 7.923 -11.829 1.00 95.12 87 VAL A N 1
ATOM 716 C CA . VAL A 1 87 ? 10.579 7.286 -13.128 1.00 95.12 87 VAL A CA 1
ATOM 717 C C . VAL A 1 87 ? 11.999 7.581 -13.582 1.00 95.12 87 VAL A C 1
ATOM 719 O O . VAL A 1 87 ? 12.381 8.735 -13.768 1.00 95.12 87 VAL A O 1
ATOM 722 N N . PHE A 1 88 ? 12.788 6.532 -13.774 1.00 95.50 88 PHE A N 1
ATOM 723 C CA . PHE A 1 88 ? 14.164 6.622 -14.237 1.00 95.50 88 PHE A CA 1
ATOM 724 C C . PHE A 1 88 ? 14.263 6.189 -15.695 1.00 95.50 88 PHE A C 1
ATOM 726 O O . PHE A 1 88 ? 13.837 5.091 -16.058 1.00 95.50 88 PHE A O 1
ATOM 733 N N . ARG A 1 89 ? 14.886 7.041 -16.506 1.00 94.69 89 ARG A N 1
ATOM 734 C CA . ARG A 1 89 ? 15.259 6.788 -17.900 1.00 94.69 89 ARG A CA 1
ATOM 735 C C . ARG A 1 89 ? 16.772 6.964 -18.058 1.00 94.69 89 ARG A C 1
ATOM 737 O O . ARG A 1 89 ? 17.424 7.531 -17.175 1.00 94.69 89 ARG A O 1
ATOM 744 N N . PRO A 1 90 ? 17.376 6.503 -19.163 1.00 89.19 90 PRO A N 1
ATOM 745 C CA . PRO A 1 90 ? 18.778 6.794 -19.441 1.00 89.19 90 PRO A CA 1
ATOM 746 C C . PRO A 1 90 ? 19.047 8.311 -19.447 1.00 89.19 90 PRO A C 1
ATOM 748 O O . PRO A 1 90 ? 18.598 9.021 -20.339 1.00 89.19 90 PRO A O 1
ATOM 751 N N . GLY A 1 91 ? 19.772 8.803 -18.438 1.00 87.44 91 GLY A N 1
ATOM 752 C CA . GLY A 1 91 ? 20.151 10.217 -18.311 1.00 87.44 91 GLY A CA 1
ATOM 753 C C . GLY A 1 91 ? 19.069 11.162 -17.773 1.00 87.44 91 GLY A C 1
ATOM 754 O O . GLY A 1 91 ? 19.332 12.354 -17.662 1.00 87.44 91 GLY A O 1
ATOM 755 N N . GLU A 1 92 ? 17.888 10.662 -17.404 1.00 92.44 92 GLU A N 1
ATOM 756 C CA . GLU A 1 92 ? 16.760 11.490 -16.961 1.00 92.44 92 GLU A CA 1
ATOM 757 C C . GLU A 1 92 ? 16.024 10.838 -15.779 1.00 92.44 92 GLU A C 1
ATOM 759 O O . GLU A 1 92 ? 15.886 9.614 -15.699 1.00 92.44 92 GLU A O 1
ATOM 764 N N . GLN A 1 93 ? 15.530 11.665 -14.857 1.00 93.12 93 GLN A N 1
ATOM 765 C CA . GLN A 1 93 ? 14.629 11.252 -13.785 1.00 93.12 93 GLN A CA 1
ATOM 766 C C . GLN A 1 93 ? 13.425 12.190 -13.748 1.00 93.12 93 GLN A C 1
ATOM 768 O O . GLN A 1 93 ? 13.587 13.407 -13.693 1.00 93.12 93 GLN A O 1
ATOM 773 N N . VAL A 1 94 ? 12.230 11.609 -13.711 1.00 93.62 94 VAL A N 1
ATOM 774 C CA . VAL A 1 94 ? 10.972 12.327 -13.502 1.00 93.62 94 VAL A CA 1
ATOM 775 C C . VAL A 1 94 ? 10.415 11.923 -12.142 1.00 93.62 94 VAL A C 1
ATOM 777 O O . VAL A 1 94 ? 10.316 10.735 -11.840 1.00 93.62 94 VAL A O 1
ATOM 780 N N . LEU A 1 95 ? 10.075 12.907 -11.313 1.00 93.69 95 LEU A N 1
ATOM 781 C CA . LEU A 1 95 ? 9.366 12.698 -10.054 1.00 93.69 95 LEU A CA 1
ATOM 782 C C . LEU A 1 95 ? 7.900 13.066 -10.268 1.00 93.69 95 LEU A C 1
ATOM 784 O O . LEU A 1 95 ? 7.619 14.185 -10.684 1.00 93.69 95 LEU A O 1
ATOM 788 N N . VAL A 1 96 ? 7.008 12.127 -9.980 1.00 91.38 96 VAL A N 1
ATOM 789 C CA . VAL A 1 96 ? 5.555 12.291 -10.051 1.00 91.38 96 VAL A CA 1
ATOM 790 C C . VAL A 1 96 ? 5.029 12.296 -8.624 1.00 91.38 96 VAL A C 1
ATOM 792 O O . VAL A 1 96 ? 5.301 11.364 -7.864 1.00 91.38 96 VAL A O 1
ATOM 795 N N . LYS A 1 97 ? 4.326 13.353 -8.235 1.00 88.75 97 LYS A N 1
ATOM 796 C CA . LYS A 1 97 ? 3.806 13.545 -6.875 1.00 88.75 97 LYS A CA 1
ATOM 797 C C . LYS A 1 97 ? 2.305 13.291 -6.804 1.00 88.75 97 LYS A C 1
ATOM 799 O O . LYS A 1 97 ? 1.623 13.201 -7.821 1.00 88.75 97 LYS A O 1
ATOM 804 N N . ARG A 1 98 ? 1.786 13.209 -5.577 1.00 84.06 98 ARG A N 1
ATOM 805 C CA . ARG A 1 98 ? 0.350 13.100 -5.323 1.00 84.06 98 ARG A CA 1
ATOM 806 C C . ARG A 1 98 ? -0.439 14.208 -6.042 1.00 84.06 98 ARG A C 1
ATOM 808 O O . ARG A 1 98 ? -0.109 15.383 -5.895 1.00 84.06 98 ARG A O 1
ATOM 815 N N . GLY A 1 99 ? -1.489 13.826 -6.766 1.00 81.69 99 GLY A N 1
ATOM 816 C CA . GLY A 1 99 ? -2.341 14.708 -7.575 1.00 81.69 99 GLY A CA 1
ATOM 817 C C . GLY A 1 99 ? -1.834 14.946 -9.001 1.00 81.69 99 GLY A C 1
ATOM 818 O O . GLY A 1 99 ? -2.477 15.656 -9.772 1.00 81.69 99 GLY A O 1
ATOM 819 N N . GLU A 1 100 ? -0.684 14.379 -9.367 1.00 88.31 100 GLU A N 1
ATOM 820 C CA . GLU A 1 100 ? -0.179 14.396 -10.737 1.00 88.31 100 GLU A CA 1
ATOM 821 C C . GLU A 1 100 ? -0.530 13.089 -11.457 1.00 88.31 100 GLU A C 1
ATOM 823 O O . GLU A 1 100 ? -0.845 12.068 -10.852 1.00 88.31 100 GLU A O 1
ATOM 828 N N . SER A 1 101 ? -0.458 13.103 -12.785 1.00 87.88 101 SER A N 1
ATOM 829 C CA . SER A 1 101 ? -0.649 11.912 -13.612 1.00 87.88 101 SER A CA 1
ATOM 830 C C . SER A 1 101 ? 0.562 11.689 -14.501 1.00 87.88 101 SER A C 1
ATOM 832 O O . SER A 1 101 ? 1.124 12.633 -15.055 1.00 87.88 101 SER A O 1
ATOM 834 N N . TYR A 1 102 ? 0.939 10.429 -14.687 1.00 90.81 102 TYR A N 1
ATOM 835 C CA . TYR A 1 102 ? 2.051 10.044 -15.541 1.00 90.81 102 TYR A CA 1
ATOM 836 C C . TYR A 1 102 ? 1.570 9.301 -16.785 1.00 90.81 102 TYR A C 1
ATOM 838 O O . TYR A 1 102 ? 0.854 8.309 -16.690 1.00 90.81 102 TYR A O 1
ATOM 846 N N . SER A 1 103 ? 1.981 9.772 -17.961 1.00 90.56 103 SER A N 1
ATOM 847 C CA . SER A 1 103 ? 1.651 9.153 -19.249 1.00 90.56 103 SER A CA 1
ATOM 848 C C . SER A 1 103 ? 2.937 8.700 -19.949 1.00 90.56 103 SER A C 1
ATOM 850 O O . SER A 1 103 ? 3.615 9.527 -20.564 1.00 90.56 103 SER A O 1
ATOM 852 N N . PRO A 1 104 ? 3.329 7.418 -19.843 1.00 89.94 104 PRO A N 1
ATOM 853 C CA . PRO A 1 104 ? 4.545 6.918 -20.474 1.00 89.94 104 PRO A CA 1
ATOM 854 C C . PRO A 1 104 ? 4.396 6.831 -21.993 1.00 89.94 104 PRO A C 1
ATOM 856 O O . PRO A 1 104 ? 3.447 6.241 -22.511 1.00 89.94 104 PRO A O 1
ATOM 859 N N . ALA A 1 105 ? 5.401 7.316 -22.724 1.00 89.75 105 ALA A N 1
ATOM 860 C CA . ALA A 1 105 ? 5.437 7.221 -24.186 1.00 89.75 105 ALA A CA 1
ATOM 861 C C . ALA A 1 105 ? 5.421 5.763 -24.691 1.00 89.75 105 ALA A C 1
ATOM 863 O O . ALA A 1 105 ? 4.940 5.487 -25.788 1.00 89.75 105 ALA A O 1
ATOM 864 N N . LEU A 1 106 ? 5.917 4.825 -23.873 1.00 89.75 106 LEU A N 1
ATOM 865 C CA . LEU A 1 106 ? 5.942 3.386 -24.161 1.00 89.75 106 LEU A CA 1
ATOM 866 C C . LEU A 1 106 ? 4.554 2.733 -24.143 1.00 89.75 106 LEU A C 1
ATOM 868 O O . LEU A 1 106 ? 4.384 1.659 -24.714 1.00 89.75 106 LEU A O 1
ATOM 872 N N . LEU A 1 107 ? 3.563 3.361 -23.501 1.00 88.25 107 LEU A N 1
ATOM 873 C CA . LEU A 1 107 ? 2.188 2.867 -23.436 1.00 88.25 107 LEU A CA 1
ATOM 874 C C . LEU A 1 107 ? 1.220 3.982 -23.875 1.00 88.25 107 LEU A C 1
ATOM 876 O O . LEU A 1 107 ? 0.552 4.585 -23.036 1.00 88.25 107 LEU A O 1
ATOM 880 N N . PRO A 1 108 ? 1.108 4.278 -25.185 1.00 84.75 108 PRO A N 1
ATOM 881 C CA . PRO A 1 108 ? 0.216 5.325 -25.672 1.00 84.75 108 PRO A CA 1
ATOM 882 C C . PRO A 1 108 ? -1.232 5.118 -25.208 1.00 84.75 108 PRO A C 1
ATOM 884 O O . PRO A 1 108 ? -1.799 4.031 -25.354 1.00 84.75 108 PRO A O 1
ATOM 887 N N . GLY A 1 109 ? -1.824 6.176 -24.650 1.00 78.62 109 GLY A N 1
ATOM 888 C CA . GLY A 1 109 ? -3.179 6.165 -24.089 1.00 78.62 109 GLY A CA 1
ATOM 889 C C . GLY A 1 109 ? -3.286 5.597 -22.670 1.00 78.62 109 GLY A C 1
ATOM 890 O O . GLY A 1 109 ? -4.376 5.609 -22.108 1.00 78.62 109 GLY A O 1
ATOM 891 N N . PHE A 1 110 ? -2.189 5.112 -22.078 1.00 83.75 110 PHE A N 1
ATOM 892 C CA . PHE A 1 110 ? -2.146 4.774 -20.659 1.00 83.75 110 PHE A CA 1
ATOM 893 C C . PHE A 1 110 ? -1.825 6.024 -19.838 1.00 83.75 110 PHE A C 1
ATOM 895 O O . PHE A 1 110 ? -0.836 6.710 -20.094 1.00 83.75 110 PHE A O 1
ATOM 902 N N . ILE A 1 111 ? -2.658 6.285 -18.836 1.00 82.50 111 ILE A N 1
ATOM 903 C CA . ILE A 1 111 ? -2.466 7.347 -17.855 1.00 82.50 111 ILE A CA 1
ATOM 904 C C . ILE A 1 111 ? -2.427 6.665 -16.492 1.00 82.50 111 ILE A C 1
ATOM 906 O O . ILE A 1 111 ? -3.353 5.933 -16.142 1.00 82.50 111 ILE A O 1
ATOM 910 N N . LEU A 1 112 ? -1.351 6.886 -15.744 1.00 84.44 112 LEU A N 1
ATOM 911 C CA . LEU A 1 112 ? -1.222 6.484 -14.352 1.00 84.44 112 LEU A CA 1
ATOM 912 C C . LEU A 1 112 ? -1.493 7.705 -13.464 1.00 84.44 112 LEU A C 1
ATOM 914 O O . LEU A 1 112 ? -0.577 8.506 -13.259 1.00 84.44 112 LEU A O 1
ATOM 918 N N . PRO A 1 113 ? -2.725 7.879 -12.966 1.00 80.31 113 PRO A N 1
ATOM 919 C CA . PRO A 1 113 ? -3.025 8.914 -11.992 1.00 80.31 113 PRO A CA 1
ATOM 920 C C . PRO A 1 113 ? -2.366 8.548 -10.666 1.00 80.31 113 PRO A C 1
ATOM 922 O O . PRO A 1 113 ? -2.486 7.419 -10.184 1.00 80.31 113 PRO A O 1
ATOM 925 N N . PHE A 1 114 ? -1.650 9.499 -10.085 1.00 79.38 114 PHE A N 1
ATOM 926 C CA . PHE A 1 114 ? -1.016 9.361 -8.785 1.00 79.38 114 PHE A CA 1
ATOM 927 C C . PHE A 1 114 ? -1.818 10.154 -7.750 1.00 79.38 114 PHE A C 1
ATOM 929 O O . PHE A 1 114 ? -1.305 11.055 -7.101 1.00 79.38 114 PHE A O 1
ATOM 936 N N . ASP A 1 115 ? -3.109 9.848 -7.634 1.00 75.00 115 ASP A N 1
ATOM 937 C CA . ASP A 1 115 ? -4.041 10.559 -6.754 1.00 75.00 115 ASP A CA 1
ATOM 938 C C . ASP A 1 115 ? -4.043 9.946 -5.339 1.00 75.00 115 ASP A C 1
ATOM 940 O O . ASP A 1 115 ? -2.992 9.693 -4.736 1.00 75.00 115 ASP A O 1
ATOM 944 N N . ALA A 1 116 ? -5.228 9.723 -4.775 1.00 71.44 116 ALA A N 1
ATOM 945 C CA . ALA A 1 116 ? -5.376 9.077 -3.490 1.00 71.44 116 ALA A CA 1
ATOM 946 C C . ALA A 1 116 ? -5.016 7.581 -3.575 1.00 71.44 116 ALA A C 1
ATOM 948 O O . ALA A 1 116 ? -5.395 6.908 -4.541 1.00 71.44 116 ALA A O 1
ATOM 949 N N . PRO A 1 117 ? -4.285 7.038 -2.584 1.00 79.69 117 PRO A N 1
ATOM 950 C CA . PRO A 1 117 ? -4.004 5.612 -2.536 1.00 79.69 117 PRO A CA 1
ATOM 951 C C . PRO A 1 117 ? -5.325 4.847 -2.403 1.00 79.69 117 PRO A C 1
ATOM 953 O O . PRO A 1 117 ? -6.211 5.262 -1.663 1.00 79.69 117 PRO A O 1
ATOM 956 N N . ALA A 1 118 ? -5.466 3.742 -3.130 1.00 85.94 118 ALA A N 1
ATOM 957 C CA . ALA A 1 118 ? -6.636 2.876 -3.054 1.00 85.94 118 ALA A CA 1
ATOM 958 C C . ALA A 1 118 ? -6.287 1.581 -2.309 1.00 85.94 118 ALA A C 1
ATOM 960 O O . ALA A 1 118 ? -5.247 0.968 -2.563 1.00 85.94 118 ALA A O 1
ATOM 961 N N . LEU A 1 119 ? -7.182 1.153 -1.427 1.00 87.62 119 LEU A N 1
ATOM 962 C CA . LEU A 1 119 ? -7.142 -0.107 -0.706 1.00 87.62 119 LEU A CA 1
ATOM 963 C C . LEU A 1 119 ? -8.123 -1.088 -1.351 1.00 87.62 119 LEU A C 1
ATOM 965 O O . LEU A 1 119 ? -9.329 -0.844 -1.382 1.00 87.62 119 LEU A O 1
ATOM 969 N N . LEU A 1 120 ? -7.599 -2.216 -1.834 1.00 89.81 120 LEU A N 1
ATOM 970 C CA . LEU A 1 120 ? -8.399 -3.350 -2.288 1.00 89.81 120 LEU A CA 1
ATOM 971 C C . LEU A 1 120 ? -8.614 -4.320 -1.123 1.00 89.81 120 LEU A C 1
ATOM 973 O O . LEU A 1 120 ? -7.658 -4.867 -0.576 1.00 89.81 120 LEU A O 1
ATOM 977 N N . VAL A 1 121 ? -9.872 -4.570 -0.787 1.00 88.50 121 VAL A N 1
ATOM 978 C CA . VAL A 1 121 ? -10.296 -5.462 0.290 1.00 88.50 121 VAL A CA 1
ATOM 979 C C . VAL A 1 121 ? -11.049 -6.650 -0.295 1.00 88.50 121 VAL A C 1
ATOM 981 O O . VAL A 1 121 ? -11.971 -6.476 -1.089 1.00 88.50 121 VAL A O 1
ATOM 984 N N . ARG A 1 122 ? -10.693 -7.867 0.125 1.00 89.44 122 ARG A N 1
ATOM 985 C CA . ARG A 1 122 ? -11.458 -9.085 -0.176 1.00 89.44 122 ARG A CA 1
ATOM 986 C C . ARG A 1 122 ? -12.218 -9.532 1.070 1.00 89.44 122 ARG A C 1
ATOM 988 O O . ARG A 1 122 ? -11.602 -9.750 2.110 1.00 89.44 122 ARG A O 1
ATOM 995 N N . VAL A 1 123 ? -13.532 -9.716 0.953 1.00 84.00 123 VAL A N 1
ATOM 996 C CA . VAL A 1 123 ? -14.382 -10.307 2.000 1.00 84.00 123 VAL A CA 1
ATOM 997 C C . VAL A 1 123 ? -15.127 -11.491 1.393 1.00 84.00 123 VAL A C 1
ATOM 999 O O . VAL A 1 123 ? -16.019 -11.318 0.564 1.00 84.00 123 VAL A O 1
ATOM 1002 N N . GLY A 1 124 ? -14.735 -12.708 1.778 1.00 84.69 124 GLY A N 1
ATOM 1003 C CA . GLY A 1 124 ? -15.205 -13.927 1.115 1.00 84.69 124 GLY A CA 1
ATOM 1004 C C . GLY A 1 124 ? -14.838 -13.922 -0.373 1.00 84.69 124 GLY A C 1
ATOM 1005 O O . GLY A 1 124 ? -13.669 -13.779 -0.728 1.00 84.69 124 GLY A O 1
ATOM 1006 N N . GLU A 1 125 ? -15.843 -14.033 -1.241 1.00 82.38 125 GLU A N 1
ATOM 1007 C CA . GLU A 1 125 ? -15.685 -14.007 -2.706 1.00 82.38 125 GLU A CA 1
ATOM 1008 C C . GLU A 1 125 ? -15.870 -12.611 -3.327 1.00 82.38 125 GLU A C 1
ATOM 1010 O O . GLU A 1 125 ? -15.728 -12.451 -4.540 1.00 82.38 125 GLU A O 1
ATOM 1015 N N . ALA A 1 126 ? -16.192 -11.599 -2.515 1.00 84.00 126 ALA A N 1
ATOM 1016 C CA . ALA A 1 126 ? -16.414 -10.234 -2.975 1.00 84.00 126 ALA A CA 1
ATOM 1017 C C . ALA A 1 126 ? -15.162 -9.367 -2.805 1.00 84.00 126 ALA A C 1
ATOM 1019 O O . ALA A 1 126 ? -14.431 -9.481 -1.814 1.00 84.00 126 ALA A O 1
ATOM 1020 N N . TYR A 1 127 ? -14.961 -8.454 -3.754 1.00 88.69 127 TYR A N 1
ATOM 1021 C CA . TYR A 1 127 ? -13.911 -7.442 -3.712 1.00 88.69 127 TYR A CA 1
ATOM 1022 C C . TYR A 1 127 ? -14.506 -6.039 -3.569 1.00 88.69 127 TYR A C 1
ATOM 1024 O O . TYR A 1 127 ? -15.506 -5.710 -4.205 1.00 88.69 127 TYR A O 1
ATOM 1032 N N . PHE A 1 128 ? -13.854 -5.213 -2.755 1.00 90.38 128 PHE A N 1
ATOM 1033 C CA . PHE A 1 128 ? -14.183 -3.812 -2.503 1.00 90.38 128 PHE A CA 1
ATOM 1034 C C . PHE A 1 128 ? -12.937 -2.957 -2.698 1.00 90.38 128 PHE A C 1
ATOM 1036 O O . PHE A 1 128 ? -11.849 -3.372 -2.310 1.00 90.38 128 PHE A O 1
ATOM 1043 N N . ALA A 1 129 ? -13.078 -1.772 -3.286 1.00 91.19 129 ALA A N 1
ATOM 1044 C CA . ALA A 1 129 ? -11.984 -0.821 -3.414 1.00 91.19 129 ALA A CA 1
ATOM 1045 C C . ALA A 1 129 ? -12.431 0.513 -2.838 1.00 91.19 129 ALA A C 1
ATOM 1047 O O . ALA A 1 129 ? -13.412 1.102 -3.295 1.00 91.19 129 ALA A O 1
ATOM 1048 N N . ILE A 1 130 ? -11.693 0.979 -1.840 1.00 91.31 130 ILE A N 1
ATOM 1049 C CA . ILE A 1 130 ? -11.923 2.256 -1.171 1.00 91.31 130 ILE A CA 1
ATOM 1050 C C . ILE A 1 130 ? -10.631 3.061 -1.140 1.00 91.31 130 ILE A C 1
ATOM 1052 O O . ILE A 1 130 ? -9.554 2.531 -1.395 1.00 91.31 130 ILE A O 1
ATOM 1056 N N . GLU A 1 131 ? -10.718 4.342 -0.833 1.00 90.06 131 GLU A N 1
ATOM 1057 C CA . GLU A 1 131 ? -9.547 5.161 -0.555 1.00 90.06 131 GLU A CA 1
ATOM 1058 C C . GLU A 1 131 ? -8.840 4.674 0.715 1.00 90.06 131 GLU A C 1
ATOM 1060 O O . GLU A 1 131 ? -9.465 4.454 1.750 1.00 90.06 131 GLU A O 1
ATOM 1065 N N . ASP A 1 132 ? -7.522 4.521 0.644 1.00 90.00 132 ASP A N 1
ATOM 1066 C CA . ASP A 1 132 ? -6.655 4.126 1.752 1.00 90.00 132 ASP A CA 1
ATOM 1067 C C . ASP A 1 132 ? -6.249 5.331 2.614 1.00 90.00 132 ASP A C 1
ATOM 1069 O O . ASP A 1 132 ? -5.089 5.506 2.987 1.00 90.00 132 ASP A O 1
ATOM 1073 N N . VAL A 1 133 ? -7.197 6.229 2.868 1.00 88.75 133 VAL A N 1
ATOM 1074 C CA . VAL A 1 133 ? -6.980 7.456 3.632 1.00 88.75 133 VAL A CA 1
ATOM 1075 C C . VAL A 1 133 ? -8.212 7.697 4.487 1.00 88.75 133 VAL A C 1
ATOM 1077 O O . VAL A 1 133 ? -9.305 7.934 3.985 1.00 88.75 133 VAL A O 1
ATOM 1080 N N . CYS A 1 134 ? -8.041 7.647 5.803 1.00 91.50 134 CYS A N 1
ATOM 1081 C CA . CYS A 1 134 ? -9.076 8.011 6.754 1.00 91.50 134 CYS A CA 1
ATOM 1082 C C . CYS A 1 134 ? -9.433 9.491 6.571 1.00 91.50 134 CYS A C 1
ATOM 1084 O O . CYS A 1 134 ? -8.580 10.359 6.760 1.00 91.50 134 CYS A O 1
ATOM 1086 N N . THR A 1 135 ? -10.698 9.789 6.277 1.00 92.88 135 THR A N 1
ATOM 1087 C CA . THR A 1 135 ? -11.184 11.165 6.056 1.00 92.88 135 THR A CA 1
ATOM 1088 C C . THR A 1 135 ? -11.106 12.068 7.287 1.00 92.88 135 THR A C 1
ATOM 1090 O O . THR A 1 135 ? -11.232 13.279 7.166 1.00 92.88 135 THR A O 1
ATOM 1093 N N . HIS A 1 136 ? -10.885 11.507 8.477 1.00 89.44 136 HIS A N 1
ATOM 1094 C CA . HIS A 1 136 ? -10.709 12.288 9.699 1.00 89.44 136 HIS A CA 1
ATOM 1095 C C . HIS A 1 136 ? -9.372 13.051 9.729 1.00 89.44 136 HIS A C 1
ATOM 1097 O O . HIS A 1 136 ? -9.357 14.260 9.934 1.00 89.44 136 HIS A O 1
ATOM 1103 N N . ASP A 1 137 ? -8.247 12.349 9.561 1.00 85.25 137 ASP A N 1
ATOM 1104 C CA . ASP A 1 137 ? -6.902 12.911 9.771 1.00 85.25 137 ASP A CA 1
ATOM 1105 C C . ASP A 1 137 ? -5.836 12.366 8.808 1.00 85.25 137 ASP A C 1
ATOM 1107 O O . ASP A 1 137 ? -4.642 12.570 9.014 1.00 85.25 137 ASP A O 1
ATOM 1111 N N . GLY A 1 138 ? -6.249 11.665 7.751 1.00 85.19 138 GLY A N 1
ATOM 1112 C CA . GLY A 1 138 ? -5.354 11.206 6.692 1.00 85.19 138 GLY A CA 1
ATOM 1113 C C . GLY A 1 138 ? -4.626 9.887 6.966 1.00 85.19 138 GLY A C 1
ATOM 1114 O O . GLY A 1 138 ? -3.780 9.486 6.168 1.00 85.19 138 GLY A O 1
ATOM 1115 N N . GLN A 1 139 ? -4.927 9.205 8.075 1.00 84.25 139 GLN A N 1
ATOM 1116 C CA . GLN A 1 139 ? -4.294 7.931 8.424 1.00 84.25 139 GLN A CA 1
ATOM 1117 C C . GLN A 1 139 ? -4.614 6.827 7.393 1.00 84.25 139 GLN A C 1
ATOM 1119 O O . GLN A 1 139 ? -5.791 6.642 7.082 1.00 84.25 139 GLN A O 1
ATOM 1124 N N . PRO A 1 140 ? -3.629 6.028 6.934 1.00 84.69 140 PRO A N 1
ATOM 1125 C CA . PRO A 1 140 ? -3.896 4.853 6.106 1.00 84.69 140 PRO A CA 1
ATOM 1126 C C . PRO A 1 140 ? -4.825 3.831 6.770 1.00 84.69 140 PRO A C 1
ATOM 1128 O O . PRO A 1 140 ? -4.719 3.558 7.970 1.00 84.69 140 PRO A O 1
ATOM 1131 N N . LEU A 1 141 ? -5.720 3.244 5.979 1.00 88.75 141 LEU A N 1
ATOM 1132 C CA . LEU A 1 141 ? -6.676 2.224 6.413 1.00 88.75 141 LEU A CA 1
ATOM 1133 C C . LEU A 1 141 ? -6.163 0.795 6.199 1.00 88.75 141 LEU A C 1
ATOM 1135 O O . LEU A 1 141 ? -6.745 -0.117 6.772 1.00 88.75 141 LEU A O 1
ATOM 1139 N N . THR A 1 142 ? -5.094 0.590 5.423 1.00 84.81 142 THR A N 1
ATOM 1140 C CA . THR A 1 142 ? -4.535 -0.722 5.037 1.00 84.81 142 THR A CA 1
ATOM 1141 C C . THR A 1 142 ? -4.304 -1.666 6.222 1.00 84.81 142 THR A C 1
ATOM 1143 O O . THR A 1 142 ? -4.515 -2.868 6.084 1.00 84.81 142 THR A O 1
ATOM 1146 N N . ASP A 1 143 ? -3.935 -1.134 7.389 1.00 79.25 143 ASP A N 1
ATOM 1147 C CA . ASP A 1 143 ? -3.687 -1.922 8.609 1.00 79.25 143 ASP A CA 1
ATOM 1148 C C . ASP A 1 143 ? -4.916 -1.987 9.542 1.00 79.25 143 ASP A C 1
ATOM 1150 O O . ASP A 1 143 ? -4.842 -2.382 10.707 1.00 79.25 143 ASP A O 1
ATOM 1154 N N . GLY A 1 144 ? -6.068 -1.545 9.043 1.00 82.25 144 GLY A N 1
ATOM 1155 C CA . GLY A 1 144 ? -7.339 -1.528 9.741 1.00 82.25 144 GLY A CA 1
ATOM 1156 C C . GLY A 1 144 ? -7.982 -2.907 9.849 1.00 82.25 144 GLY A C 1
ATOM 1157 O O . GLY A 1 144 ? -7.805 -3.784 9.007 1.00 82.25 144 GLY A O 1
ATOM 1158 N N . THR A 1 145 ? -8.790 -3.096 10.890 1.00 87.88 145 THR A N 1
ATOM 1159 C CA . THR A 1 145 ? -9.549 -4.347 11.056 1.00 87.88 145 THR A CA 1
ATOM 1160 C C . THR A 1 145 ? -10.832 -4.310 10.248 1.00 87.88 145 THR A C 1
ATOM 1162 O O . THR A 1 145 ? -11.514 -3.287 10.206 1.00 87.88 145 THR A O 1
ATOM 1165 N N . ILE A 1 146 ? -11.177 -5.433 9.621 1.00 90.50 146 ILE A N 1
ATOM 1166 C CA . ILE A 1 146 ? -12.396 -5.565 8.825 1.00 90.50 146 ILE A CA 1
ATOM 1167 C C . ILE A 1 146 ? -13.389 -6.433 9.587 1.00 90.50 146 ILE A C 1
ATOM 1169 O O . ILE A 1 146 ? -13.103 -7.583 9.910 1.00 90.50 146 ILE A O 1
ATOM 1173 N N . ALA A 1 147 ? -14.569 -5.885 9.856 1.00 85.19 147 ALA A N 1
ATOM 1174 C CA . ALA A 1 147 ? -15.660 -6.601 10.498 1.00 85.19 147 ALA A CA 1
ATOM 1175 C C . ALA A 1 147 ? -17.008 -6.034 10.049 1.00 85.19 147 ALA A C 1
ATOM 1177 O O . ALA A 1 147 ? -17.187 -4.816 9.960 1.00 85.19 147 ALA A O 1
ATOM 1178 N N . ASN A 1 148 ? -17.976 -6.925 9.819 1.00 86.56 148 ASN A N 1
ATOM 1179 C CA . ASN A 1 148 ? -19.354 -6.580 9.450 1.00 86.56 148 ASN A CA 1
ATOM 1180 C C . ASN A 1 148 ? -19.439 -5.662 8.216 1.00 86.56 148 ASN A C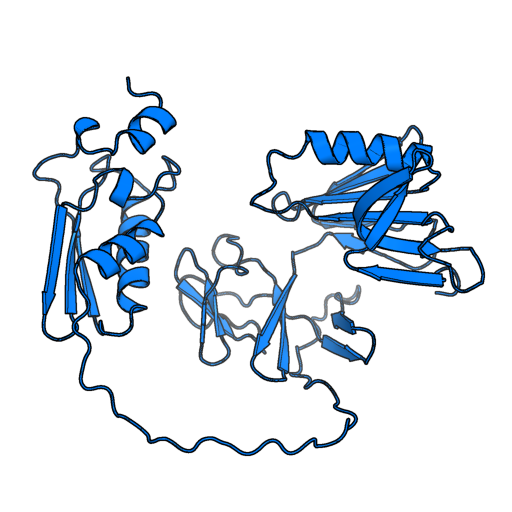 1
ATOM 1182 O O . ASN A 1 148 ? -20.176 -4.682 8.225 1.00 86.56 148 ASN A O 1
ATOM 1186 N N . GLY A 1 149 ? -18.643 -5.946 7.179 1.00 87.81 149 GLY A N 1
ATOM 1187 C CA . GLY A 1 149 ? -18.634 -5.160 5.938 1.00 87.81 149 GLY A CA 1
ATOM 1188 C C . GLY A 1 149 ? -17.992 -3.774 6.057 1.00 87.81 149 GLY A C 1
ATOM 1189 O O . GLY A 1 149 ? -18.116 -2.976 5.134 1.00 87.81 149 GLY A O 1
ATOM 1190 N N . ALA A 1 150 ? -17.299 -3.481 7.159 1.00 93.62 150 ALA A N 1
ATOM 1191 C CA . ALA A 1 150 ? -16.649 -2.199 7.391 1.00 93.62 150 ALA A CA 1
ATOM 1192 C C . ALA A 1 150 ? -15.187 -2.368 7.802 1.00 93.62 150 ALA A C 1
ATOM 1194 O O . ALA A 1 150 ? -14.846 -3.329 8.492 1.00 93.62 150 ALA A O 1
ATOM 1195 N N . ILE A 1 151 ? -14.350 -1.399 7.438 1.00 95.19 151 ILE A N 1
ATOM 1196 C CA . ILE A 1 151 ? -12.968 -1.291 7.907 1.00 95.19 151 ILE A CA 1
ATOM 1197 C C . ILE A 1 151 ? -12.859 -0.245 9.016 1.00 95.19 151 ILE A C 1
ATOM 1199 O O . ILE A 1 151 ? -13.468 0.821 8.931 1.00 95.19 151 ILE A O 1
ATOM 1203 N N . ALA A 1 152 ? -12.104 -0.548 10.068 1.00 93.06 152 ALA A N 1
ATOM 1204 C CA . ALA A 1 152 ? -11.811 0.364 11.166 1.00 93.06 152 ALA A CA 1
ATOM 1205 C C . ALA A 1 152 ? -10.402 0.944 11.018 1.00 93.06 152 ALA A C 1
ATOM 1207 O O . ALA A 1 152 ? -9.427 0.195 10.976 1.00 93.06 152 ALA A O 1
ATOM 1208 N N . CYS A 1 153 ? -10.296 2.271 10.997 1.00 92.19 153 CYS A N 1
ATOM 1209 C CA . CYS A 1 153 ? -9.037 3.001 11.018 1.00 92.19 153 CYS A CA 1
ATOM 1210 C C . CYS A 1 153 ? -8.203 2.569 12.238 1.00 92.19 153 CYS A C 1
ATOM 1212 O O . CYS A 1 153 ? -8.684 2.681 13.370 1.00 92.19 153 CYS A O 1
ATOM 1214 N N . PRO A 1 154 ? -6.949 2.122 12.044 1.00 83.31 154 PRO A N 1
ATOM 1215 C CA . PRO A 1 154 ? -6.131 1.565 13.122 1.00 83.31 154 PRO A CA 1
ATOM 1216 C C . PRO A 1 154 ? -5.708 2.603 14.171 1.00 83.31 154 PRO A C 1
ATOM 1218 O O . PRO A 1 154 ? -5.308 2.234 15.272 1.00 83.31 154 PRO A O 1
ATOM 1221 N N . ARG A 1 155 ? -5.797 3.903 13.852 1.00 81.81 155 ARG A N 1
ATOM 1222 C CA . ARG A 1 155 ? -5.365 4.984 14.748 1.00 81.81 155 ARG A CA 1
ATOM 1223 C C . ARG A 1 155 ? -6.445 5.404 15.741 1.00 81.81 155 ARG A C 1
ATOM 1225 O O . ARG A 1 155 ? -6.216 5.361 16.943 1.00 81.81 155 ARG A O 1
ATOM 1232 N N . HIS A 1 156 ? -7.610 5.810 15.237 1.00 85.75 156 HIS A N 1
ATOM 1233 C CA . HIS A 1 156 ? -8.684 6.395 16.052 1.00 85.75 156 HIS A CA 1
ATOM 1234 C C . HIS A 1 156 ? -9.978 5.569 16.056 1.00 85.75 156 HIS A C 1
ATOM 1236 O O . HIS A 1 156 ? -10.957 5.970 16.677 1.00 85.75 156 HIS A O 1
ATOM 1242 N N . GLY A 1 157 ? -10.015 4.440 15.339 1.00 87.19 157 GLY A N 1
ATOM 1243 C CA . GLY A 1 157 ? -11.171 3.543 15.315 1.00 87.19 157 GLY A CA 1
ATOM 1244 C C . GLY A 1 157 ? -12.347 4.009 14.454 1.00 87.19 157 GLY A C 1
ATOM 1245 O O . GLY A 1 157 ? -13.371 3.333 14.454 1.00 87.19 157 GLY A O 1
ATOM 1246 N N . ALA A 1 158 ? -12.220 5.114 13.703 1.00 92.25 158 ALA A N 1
ATOM 1247 C CA . ALA A 1 158 ? -13.221 5.524 12.713 1.00 92.25 158 ALA A CA 1
ATOM 1248 C C . ALA A 1 158 ? -13.539 4.360 11.765 1.00 92.25 158 ALA A C 1
ATOM 1250 O O . ALA A 1 158 ? -12.619 3.719 11.259 1.00 92.25 158 ALA A O 1
ATOM 1251 N N . ARG A 1 159 ? -14.818 4.080 11.512 1.00 96.50 159 ARG A N 1
ATOM 1252 C CA . ARG A 1 159 ? -15.236 2.952 10.670 1.00 96.50 159 ARG A CA 1
ATOM 1253 C C . ARG A 1 159 ? -15.829 3.427 9.359 1.00 96.50 159 ARG A C 1
ATOM 1255 O O . ARG A 1 159 ? -16.618 4.367 9.359 1.00 96.50 159 ARG A O 1
ATOM 1262 N N . PHE A 1 160 ? -15.518 2.720 8.282 1.00 97.06 160 PHE A N 1
ATOM 1263 C CA . PHE A 1 160 ? -16.030 2.992 6.944 1.00 97.06 160 PHE A CA 1
ATOM 1264 C C . PHE A 1 160 ? -16.665 1.740 6.358 1.00 97.06 160 PHE A C 1
ATOM 1266 O O . PHE A 1 160 ? -16.062 0.668 6.382 1.00 97.06 160 PHE A O 1
ATOM 1273 N N . ASP A 1 161 ? -17.881 1.875 5.842 1.00 96.00 161 ASP A N 1
ATOM 1274 C CA . ASP A 1 161 ? -18.554 0.820 5.088 1.00 96.00 161 ASP A CA 1
ATOM 1275 C C . ASP A 1 161 ? -17.799 0.542 3.777 1.00 96.00 161 ASP A C 1
ATOM 1277 O O . ASP A 1 161 ? -17.526 1.465 3.013 1.00 96.00 161 ASP A O 1
ATOM 1281 N N . LEU A 1 162 ? -17.447 -0.716 3.505 1.00 92.38 162 LEU A N 1
ATOM 1282 C CA . LEU A 1 162 ? -16.619 -1.086 2.348 1.00 92.38 162 LEU A CA 1
ATOM 1283 C C . LEU A 1 162 ? -17.345 -0.921 1.006 1.00 92.38 162 LEU A C 1
ATOM 1285 O O . LEU A 1 162 ? -16.694 -0.740 -0.021 1.00 92.38 162 LEU A O 1
ATOM 1289 N N . ALA A 1 163 ? -18.678 -1.002 0.996 1.00 89.69 163 ALA A N 1
ATOM 1290 C CA . ALA A 1 163 ? -19.473 -0.916 -0.226 1.00 89.69 163 ALA A CA 1
ATOM 1291 C C . ALA A 1 163 ? -19.763 0.536 -0.621 1.00 89.69 163 ALA A C 1
ATOM 1293 O O . ALA A 1 163 ? -19.794 0.875 -1.797 1.00 89.69 163 ALA A O 1
ATOM 1294 N N . THR A 1 164 ? -19.990 1.402 0.361 1.00 90.81 164 THR A N 1
ATOM 1295 C CA . THR A 1 164 ? -20.451 2.779 0.138 1.00 90.81 164 THR A CA 1
ATOM 1296 C C . THR A 1 164 ? -19.411 3.830 0.502 1.00 90.81 164 THR A C 1
ATOM 1298 O O . THR A 1 164 ? -19.563 4.988 0.123 1.00 90.81 164 THR A O 1
ATOM 1301 N N . GLY A 1 165 ? -18.378 3.454 1.259 1.00 93.88 165 GLY A N 1
ATOM 1302 C CA . GLY A 1 165 ? -17.381 4.362 1.823 1.00 93.88 165 GLY A CA 1
ATOM 1303 C C . GLY A 1 165 ? -17.902 5.188 3.000 1.00 93.88 165 GLY A C 1
ATOM 1304 O O . GLY A 1 165 ? -17.154 5.968 3.588 1.00 93.88 165 GLY A O 1
ATOM 1305 N N . LYS A 1 166 ? -19.181 5.045 3.370 1.00 96.19 166 LYS A N 1
ATOM 1306 C CA . LYS A 1 166 ? -19.829 5.863 4.398 1.00 96.19 166 LYS A CA 1
ATOM 1307 C C . LYS A 1 166 ? -19.110 5.727 5.742 1.00 96.19 166 LYS A C 1
ATOM 1309 O O . LYS A 1 166 ? -18.910 4.612 6.221 1.00 96.19 166 LYS A O 1
ATOM 1314 N N . ALA A 1 167 ? -18.815 6.857 6.385 1.00 95.69 167 ALA A N 1
ATOM 1315 C CA . ALA A 1 167 ? -18.380 6.873 7.777 1.00 95.69 167 ALA A CA 1
ATOM 1316 C C . ALA A 1 167 ? -19.509 6.373 8.697 1.00 95.69 167 ALA A C 1
ATOM 1318 O O . ALA A 1 167 ? -20.630 6.888 8.685 1.00 95.69 167 ALA A O 1
ATOM 1319 N N . LEU A 1 168 ? -19.217 5.339 9.481 1.00 93.06 168 LEU A N 1
ATOM 1320 C CA . LEU A 1 168 ? -20.165 4.659 10.366 1.00 93.06 168 LEU A CA 1
ATOM 1321 C C . LEU A 1 168 ? -20.037 5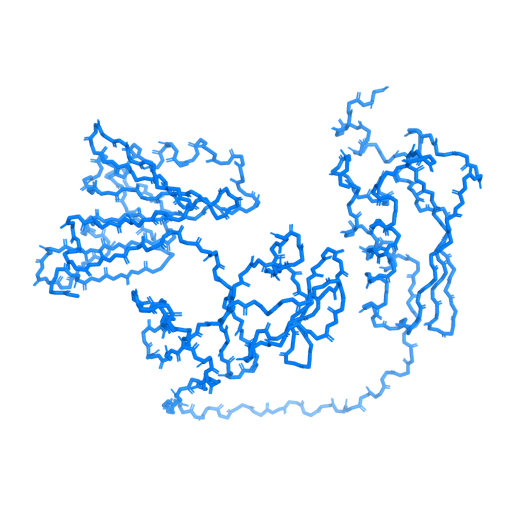.109 11.821 1.00 93.06 168 LEU A C 1
ATOM 1323 O O . LEU A 1 168 ? -20.971 4.926 12.600 1.00 93.06 168 LEU A O 1
ATOM 1327 N N . CYS A 1 169 ? -18.898 5.686 12.196 1.00 89.00 169 CYS A N 1
ATOM 1328 C CA . CYS A 1 169 ? -18.698 6.254 13.519 1.00 89.00 169 CYS A CA 1
ATOM 1329 C C . CYS A 1 169 ? -17.670 7.385 13.497 1.00 89.00 169 CYS A C 1
ATOM 1331 O O . CYS A 1 169 ? -16.777 7.430 12.648 1.00 89.00 169 CYS A O 1
ATOM 1333 N N . MET A 1 170 ? -17.777 8.248 14.506 1.00 89.19 170 MET A N 1
ATOM 1334 C CA . MET A 1 170 ? -16.759 9.238 14.842 1.00 89.19 170 MET A CA 1
ATOM 1335 C C . MET A 1 170 ? -15.381 8.562 15.038 1.00 89.19 170 MET A C 1
ATOM 1337 O O . MET A 1 170 ? -15.325 7.382 15.393 1.00 89.19 170 MET A O 1
ATOM 1341 N N . PRO A 1 171 ? -14.266 9.286 14.840 1.00 89.38 171 PRO A N 1
ATOM 1342 C CA . PRO A 1 171 ? -14.207 10.722 14.558 1.00 89.38 171 PRO A CA 1
ATOM 1343 C C . PRO A 1 171 ? -14.377 11.115 13.081 1.00 89.38 171 PRO A C 1
ATOM 1345 O O . PRO A 1 171 ? -14.435 12.305 12.787 1.00 89.38 171 PRO A O 1
ATOM 1348 N N . ALA A 1 172 ? -14.493 10.159 12.156 1.00 91.69 172 ALA A N 1
ATOM 1349 C CA . ALA A 1 172 ? -14.766 10.477 10.757 1.00 91.69 172 ALA A CA 1
ATOM 1350 C C . ALA A 1 172 ? -16.240 10.848 10.546 1.00 91.69 172 ALA A C 1
ATOM 1352 O O . ALA A 1 172 ? -17.145 10.150 11.003 1.00 91.69 172 ALA A O 1
ATOM 1353 N N . THR A 1 173 ? -16.474 11.937 9.819 1.00 91.44 173 THR A N 1
ATOM 1354 C CA . THR A 1 173 ? -17.815 12.410 9.439 1.00 91.44 173 THR A CA 1
ATOM 1355 C C . THR A 1 173 ? -18.062 12.330 7.935 1.00 91.44 173 THR A C 1
ATOM 1357 O O . THR A 1 173 ? -19.213 12.327 7.503 1.00 91.44 173 THR A O 1
ATOM 1360 N N . GLU A 1 174 ? -16.998 12.240 7.139 1.00 94.44 174 GLU A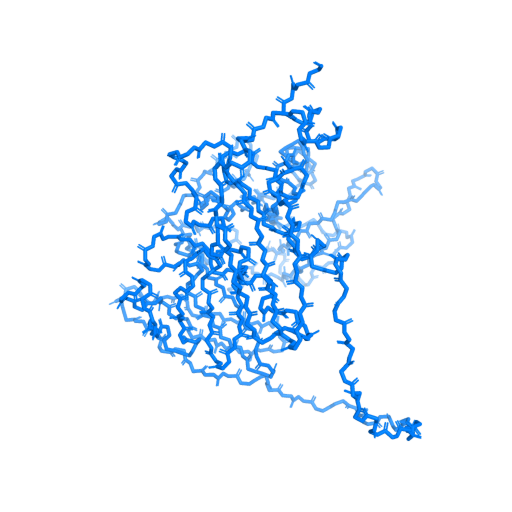 N 1
ATOM 1361 C CA . GLU A 1 174 ? -17.052 12.190 5.679 1.00 94.44 174 GLU A CA 1
ATOM 1362 C C . GLU A 1 174 ? -16.780 10.776 5.164 1.00 94.44 174 GLU A C 1
ATOM 1364 O O . GLU A 1 174 ? -16.010 10.021 5.758 1.00 94.44 174 GLU A O 1
ATOM 1369 N N . ALA A 1 175 ? -17.415 10.411 4.052 1.00 93.44 175 ALA A N 1
ATOM 1370 C CA . ALA A 1 175 ? -17.203 9.120 3.409 1.00 93.44 175 ALA A CA 1
ATOM 1371 C C . ALA A 1 175 ? -15.843 9.066 2.698 1.00 93.44 175 ALA A C 1
ATOM 1373 O O . ALA A 1 175 ? -15.452 10.038 2.053 1.00 93.44 175 ALA A O 1
ATOM 1374 N N . VAL A 1 176 ? -15.166 7.918 2.756 1.00 92.19 176 VAL A N 1
ATOM 1375 C CA . VAL A 1 176 ? -14.026 7.641 1.869 1.00 92.19 176 VAL A CA 1
ATOM 1376 C C . VAL A 1 176 ? -14.515 7.448 0.439 1.00 92.19 176 VAL A C 1
ATOM 1378 O O . VAL A 1 176 ? -15.633 6.971 0.212 1.00 92.19 176 VAL A O 1
ATOM 1381 N N . GLN A 1 177 ? -13.679 7.781 -0.545 1.00 89.56 177 GLN A N 1
ATOM 1382 C CA . GLN A 1 177 ? -13.998 7.451 -1.928 1.00 89.56 177 GLN A CA 1
ATOM 1383 C C . GLN A 1 177 ? -14.086 5.926 -2.106 1.00 89.56 177 GLN A C 1
ATOM 1385 O O . GLN A 1 177 ? -13.299 5.174 -1.535 1.00 89.56 177 GLN A O 1
ATOM 1390 N N . THR A 1 178 ? -15.027 5.472 -2.934 1.00 89.62 178 THR A N 1
ATOM 1391 C CA . THR A 1 178 ? -15.083 4.088 -3.417 1.00 89.62 178 THR A CA 1
ATOM 1392 C C . THR A 1 178 ? -14.765 4.033 -4.908 1.00 89.62 178 THR A C 1
ATOM 1394 O O . THR A 1 178 ? -14.931 5.018 -5.636 1.00 89.62 178 THR A O 1
ATOM 1397 N N . PHE A 1 179 ? -14.261 2.887 -5.356 1.00 86.88 179 PHE A N 1
ATOM 1398 C CA . PHE A 1 179 ? -13.915 2.628 -6.747 1.00 86.88 179 PHE A CA 1
ATOM 1399 C C . PHE A 1 179 ? -14.704 1.411 -7.229 1.00 86.88 179 PHE A C 1
ATOM 1401 O O . PHE A 1 179 ? -14.698 0.364 -6.578 1.00 86.88 179 PHE A O 1
ATOM 1408 N N . ALA A 1 180 ? -15.381 1.527 -8.375 1.00 83.81 180 ALA A N 1
ATOM 1409 C CA . ALA A 1 180 ? -16.036 0.371 -8.979 1.00 83.81 180 ALA A CA 1
ATOM 1410 C C . ALA A 1 180 ? -14.991 -0.658 -9.406 1.00 83.81 180 ALA A C 1
ATOM 1412 O O . ALA A 1 180 ? -13.979 -0.298 -10.007 1.00 83.81 180 ALA A O 1
ATOM 1413 N N . ILE A 1 181 ? -15.249 -1.924 -9.096 1.00 84.38 181 ILE A N 1
ATOM 1414 C CA . ILE A 1 181 ? -14.364 -3.033 -9.433 1.00 84.38 181 ILE A CA 1
ATOM 1415 C C . ILE A 1 181 ? -14.991 -3.868 -10.539 1.00 84.38 181 ILE A C 1
ATOM 1417 O O . ILE A 1 181 ? -16.188 -4.127 -10.514 1.00 84.38 181 ILE A O 1
ATOM 1421 N N . GLU A 1 182 ? -14.149 -4.332 -11.455 1.00 84.81 182 GLU A N 1
ATOM 1422 C CA . GLU A 1 182 ? -14.433 -5.405 -12.392 1.00 84.81 182 GLU A CA 1
ATOM 1423 C C . GLU A 1 182 ? -13.425 -6.542 -12.178 1.00 84.81 182 GLU A C 1
ATOM 1425 O O . GLU A 1 182 ? -12.209 -6.337 -12.255 1.00 84.81 182 GLU A O 1
ATOM 1430 N N . VAL A 1 183 ? -13.923 -7.747 -11.895 1.00 82.38 183 VAL A N 1
ATOM 1431 C CA . VAL A 1 183 ? -13.090 -8.951 -11.761 1.00 82.38 183 VAL A CA 1
ATOM 1432 C C . VAL A 1 183 ? -13.078 -9.697 -13.091 1.00 82.38 183 VAL A C 1
ATOM 1434 O O . VAL A 1 183 ? -14.134 -10.045 -13.617 1.00 82.38 183 VAL A O 1
ATOM 1437 N N . ARG A 1 184 ? -11.882 -9.954 -13.620 1.00 82.31 184 ARG A N 1
ATOM 1438 C CA . ARG A 1 184 ? -11.640 -10.723 -14.846 1.00 82.31 184 ARG A CA 1
ATOM 1439 C C . ARG A 1 184 ? -10.674 -11.871 -14.551 1.00 82.31 184 ARG A C 1
ATOM 1441 O O . ARG A 1 184 ? -9.994 -11.865 -13.527 1.00 82.31 184 ARG A O 1
ATOM 1448 N N . ASP A 1 185 ? -10.567 -12.830 -15.468 1.00 72.81 185 ASP A N 1
ATOM 1449 C CA . ASP A 1 185 ? -9.677 -13.994 -15.313 1.00 72.81 185 ASP A CA 1
ATOM 1450 C C . ASP A 1 185 ? -8.193 -13.612 -15.144 1.00 72.81 185 ASP A C 1
ATOM 1452 O O . ASP A 1 185 ? -7.410 -14.363 -14.563 1.00 72.81 185 ASP A O 1
ATOM 1456 N N . ASP A 1 186 ? -7.790 -12.446 -15.654 1.00 68.81 186 ASP A N 1
ATOM 1457 C CA . ASP A 1 186 ? -6.419 -11.939 -15.638 1.00 68.81 186 ASP A CA 1
ATOM 1458 C C . ASP A 1 186 ? -6.143 -10.895 -14.541 1.00 68.81 186 ASP A C 1
ATOM 1460 O O . ASP A 1 186 ? -4.997 -10.456 -14.393 1.00 68.81 186 ASP A O 1
ATOM 1464 N N . GLY A 1 187 ? -7.146 -10.526 -13.734 1.00 73.12 187 GLY A N 1
ATOM 1465 C CA . GLY A 1 187 ? -6.953 -9.628 -12.599 1.00 73.12 187 GLY A CA 1
ATOM 1466 C C . GLY A 1 187 ? -8.193 -8.861 -12.141 1.00 73.12 187 GLY A C 1
ATOM 1467 O O . GLY A 1 187 ? -9.322 -9.106 -12.557 1.00 73.12 187 GLY A O 1
ATOM 1468 N N . ILE A 1 188 ? -7.953 -7.900 -11.247 1.00 79.69 188 ILE A N 1
ATOM 1469 C CA . ILE A 1 188 ? -8.978 -7.039 -10.649 1.00 79.69 188 ILE A CA 1
ATOM 1470 C C . ILE A 1 188 ? -8.732 -5.610 -11.124 1.00 79.69 188 ILE A C 1
ATOM 1472 O O . ILE A 1 188 ? -7.638 -5.069 -10.943 1.00 79.69 188 ILE A O 1
ATOM 1476 N N . TYR A 1 189 ? -9.747 -5.003 -11.728 1.00 79.56 189 TYR A N 1
ATOM 1477 C CA . TYR A 1 189 ? -9.682 -3.677 -12.330 1.00 79.56 189 TYR A CA 1
ATOM 1478 C C . TYR A 1 189 ? -10.536 -2.714 -11.520 1.00 79.56 189 TYR A C 1
ATOM 1480 O O . TYR A 1 189 ? -11.716 -2.969 -11.326 1.00 79.56 189 TYR A O 1
ATOM 1488 N N . ALA A 1 190 ? -9.956 -1.607 -11.061 1.00 81.44 190 ALA A N 1
ATOM 1489 C CA . ALA A 1 190 ? -10.694 -0.537 -10.398 1.00 81.44 190 ALA A CA 1
ATOM 1490 C C . ALA A 1 190 ? -10.880 0.642 -11.363 1.00 81.44 190 ALA A C 1
ATOM 1492 O O . ALA A 1 190 ? -9.924 1.084 -12.004 1.00 81.44 190 ALA A O 1
ATOM 1493 N N . ALA A 1 191 ? -12.102 1.157 -11.468 1.00 77.50 191 ALA A N 1
ATOM 1494 C CA . ALA A 1 191 ? -12.398 2.352 -12.238 1.00 77.50 191 ALA A CA 1
ATOM 1495 C C . ALA A 1 191 ? -11.819 3.580 -11.523 1.00 77.50 191 ALA A C 1
ATOM 1497 O O . ALA A 1 191 ? -12.245 3.937 -10.424 1.00 77.50 191 ALA A O 1
ATOM 1498 N N . VAL A 1 192 ? -10.862 4.244 -12.166 1.00 67.00 192 VAL A N 1
ATOM 1499 C CA . VAL A 1 192 ? -10.434 5.589 -11.772 1.00 67.00 192 VAL A CA 1
ATOM 1500 C C . VAL A 1 192 ? -11.524 6.570 -12.221 1.00 67.00 192 VAL A C 1
ATOM 1502 O O . VAL A 1 192 ? -12.083 6.398 -13.305 1.00 67.00 192 VAL A O 1
ATOM 1505 N N . ARG A 1 193 ? -11.853 7.565 -11.384 1.00 58.78 193 ARG A N 1
ATOM 1506 C CA . ARG A 1 193 ? -12.820 8.641 -11.677 1.00 58.78 193 ARG A CA 1
ATOM 1507 C C . ARG A 1 193 ? -12.745 9.109 -13.138 1.00 58.78 193 ARG A C 1
ATOM 1509 O O . ARG A 1 193 ? -11.662 9.388 -13.649 1.00 58.78 193 ARG A O 1
ATOM 1516 N N . ALA A 1 194 ? -13.905 9.256 -13.780 1.00 45.03 194 ALA A N 1
ATOM 1517 C CA . ALA A 1 194 ? -14.000 10.009 -15.024 1.00 45.03 194 ALA A CA 1
ATOM 1518 C C . ALA A 1 194 ? -13.692 11.495 -14.752 1.00 45.03 194 ALA A C 1
ATOM 1520 O O . ALA A 1 194 ? -13.929 12.003 -13.654 1.00 45.03 194 ALA A O 1
ATOM 1521 N N . ALA A 1 195 ? -13.181 12.204 -15.762 1.00 37.28 195 ALA A N 1
ATOM 1522 C CA . ALA A 1 195 ? -12.795 13.618 -15.679 1.00 37.28 195 ALA A CA 1
ATOM 1523 C C . ALA A 1 195 ? -13.950 14.588 -15.319 1.00 37.28 195 ALA A C 1
ATOM 1525 O O . ALA A 1 195 ? -13.715 15.781 -15.157 1.00 37.28 195 ALA A O 1
ATOM 1526 N N . ASP A 1 196 ? -15.186 14.094 -15.193 1.00 37.25 196 ASP A N 1
ATOM 1527 C CA . ASP A 1 196 ? -16.388 14.856 -14.839 1.00 37.25 196 ASP A CA 1
ATOM 1528 C C . ASP A 1 196 ? -16.726 14.845 -13.334 1.00 37.25 196 ASP A C 1
ATOM 1530 O O . ASP A 1 196 ? -17.694 15.477 -12.912 1.00 37.25 196 ASP A O 1
ATOM 1534 N N . GLY A 1 197 ? -15.925 14.163 -12.507 1.00 38.62 197 GLY A N 1
ATOM 1535 C CA . GLY A 1 197 ? -16.054 14.192 -11.050 1.00 38.62 197 GLY A CA 1
ATOM 1536 C C . GLY A 1 197 ? -17.143 13.286 -10.468 1.00 38.62 197 GLY A C 1
ATOM 1537 O O . GLY A 1 197 ? -17.271 13.233 -9.239 1.00 38.62 197 GLY A O 1
ATOM 1538 N N . SER A 1 198 ? -17.882 12.524 -11.285 1.00 37.12 198 SER A N 1
ATOM 1539 C CA . SER A 1 198 ? -18.824 11.534 -10.749 1.00 37.12 198 SER A CA 1
ATOM 1540 C C . SER A 1 198 ? -18.071 10.321 -10.184 1.00 37.12 198 SER A C 1
ATOM 1542 O O . SER A 1 198 ? -17.195 9.737 -10.826 1.00 37.12 198 SER A O 1
ATOM 1544 N N . ALA A 1 199 ? -18.350 9.974 -8.924 1.00 40.41 199 ALA A N 1
ATOM 1545 C CA . ALA A 1 199 ? -17.779 8.788 -8.298 1.00 40.41 199 ALA A CA 1
ATOM 1546 C C . ALA A 1 199 ? -18.560 7.552 -8.776 1.00 40.41 199 ALA A C 1
ATOM 1548 O O . ALA A 1 199 ? -19.785 7.524 -8.621 1.00 40.41 199 ALA A O 1
ATOM 1549 N N . PRO A 1 200 ? -17.901 6.528 -9.341 1.00 45.06 200 PRO A N 1
ATOM 1550 C CA . PRO A 1 200 ? -18.572 5.268 -9.599 1.00 45.06 200 PRO A CA 1
ATOM 1551 C C . PRO A 1 200 ? -18.906 4.612 -8.253 1.00 45.06 200 PRO A C 1
ATOM 1553 O O . PRO A 1 200 ? -18.027 4.403 -7.422 1.00 45.06 200 PRO A O 1
ATOM 1556 N N . VAL A 1 201 ? -20.186 4.316 -8.022 1.00 49.34 201 VAL A N 1
ATOM 1557 C CA . VAL A 1 201 ? -20.633 3.597 -6.822 1.00 49.34 201 VAL A CA 1
ATOM 1558 C C . VAL A 1 201 ? -20.067 2.179 -6.883 1.00 49.34 201 VAL A C 1
ATOM 1560 O O . VAL A 1 201 ? -20.312 1.458 -7.855 1.00 49.34 201 VAL A O 1
ATOM 1563 N N . ALA A 1 202 ? -19.302 1.776 -5.866 1.00 49.94 202 ALA A N 1
ATOM 1564 C CA . ALA A 1 202 ? -18.818 0.407 -5.774 1.00 49.94 202 ALA A CA 1
ATOM 1565 C C . ALA A 1 202 ? -20.007 -0.565 -5.738 1.00 49.94 202 ALA A C 1
ATOM 1567 O O . ALA A 1 202 ? -20.901 -0.478 -4.900 1.00 49.94 202 ALA A O 1
ATOM 1568 N N . THR A 1 203 ? -20.025 -1.493 -6.691 1.00 53.72 203 THR A N 1
ATOM 1569 C CA . THR A 1 203 ? -20.954 -2.622 -6.685 1.00 53.72 203 THR A CA 1
ATOM 1570 C C . THR A 1 203 ? -20.151 -3.841 -6.244 1.00 53.72 203 THR A C 1
ATOM 1572 O O . THR A 1 203 ? -19.101 -4.088 -6.841 1.00 53.72 203 THR A O 1
ATOM 1575 N N . PRO A 1 204 ? -20.577 -4.595 -5.214 1.00 53.12 204 PRO A N 1
ATOM 1576 C CA . PRO A 1 204 ? -19.891 -5.825 -4.846 1.00 53.12 204 PRO A CA 1
ATOM 1577 C C . PRO A 1 204 ? -19.948 -6.784 -6.034 1.00 53.12 204 PRO A C 1
ATOM 1579 O O . PRO A 1 204 ? -21.028 -7.227 -6.428 1.00 53.12 204 PRO A O 1
ATOM 1582 N N . GLN A 1 205 ? -18.790 -7.085 -6.617 1.00 59.25 205 GLN A N 1
ATOM 1583 C CA . GLN A 1 205 ? -18.692 -8.057 -7.695 1.00 59.25 205 GLN A CA 1
ATOM 1584 C C . GLN A 1 205 ? -17.972 -9.298 -7.180 1.00 59.25 205 GLN A C 1
ATOM 1586 O O . GLN A 1 205 ? -16.823 -9.241 -6.739 1.00 59.25 205 GLN A O 1
ATOM 1591 N N . ALA A 1 206 ? -18.697 -10.415 -7.192 1.00 52.53 206 ALA A N 1
ATOM 1592 C CA . ALA A 1 206 ? -18.126 -11.723 -6.927 1.00 52.53 206 ALA A CA 1
ATOM 1593 C C . ALA A 1 206 ? -17.246 -12.136 -8.111 1.00 52.53 206 ALA A C 1
ATOM 1595 O O . ALA A 1 206 ? -17.603 -11.881 -9.266 1.00 52.53 206 ALA A O 1
ATOM 1596 N N . ALA A 1 207 ? -16.116 -12.786 -7.837 1.00 47.78 207 ALA A N 1
ATOM 1597 C CA . ALA A 1 207 ? -15.329 -13.414 -8.890 1.00 47.78 207 ALA A CA 1
ATOM 1598 C C . ALA A 1 207 ? -16.195 -14.448 -9.634 1.00 47.78 207 ALA A C 1
ATOM 1600 O O . ALA A 1 207 ? -16.786 -15.337 -9.019 1.00 47.78 207 ALA A O 1
ATOM 1601 N N . ALA A 1 208 ? -16.303 -14.322 -10.958 1.00 39.91 208 ALA A N 1
ATOM 1602 C CA . ALA A 1 208 ? -16.999 -15.305 -11.776 1.00 39.91 208 ALA A CA 1
ATOM 1603 C C . ALA A 1 208 ? -16.178 -16.604 -11.806 1.00 39.91 208 ALA A C 1
ATOM 1605 O O . ALA A 1 208 ? -15.086 -16.649 -12.366 1.00 39.91 208 ALA A O 1
ATOM 1606 N N . ALA A 1 209 ? -16.695 -17.663 -11.187 1.00 34.03 209 ALA A N 1
ATOM 1607 C CA . ALA A 1 209 ? -16.072 -18.979 -11.209 1.00 34.03 209 ALA A CA 1
ATOM 1608 C C . ALA A 1 209 ? -16.404 -19.722 -12.516 1.00 34.03 209 ALA A C 1
ATOM 1610 O O . ALA A 1 209 ? -17.575 -19.910 -12.845 1.00 34.03 209 ALA A O 1
ATOM 1611 N N . SER A 1 210 ? -15.380 -20.217 -13.221 1.00 31.95 210 SER A N 1
ATOM 1612 C CA . SER A 1 210 ? -15.507 -21.388 -14.105 1.00 31.95 210 SER A CA 1
ATOM 1613 C C . SER A 1 210 ? -15.002 -22.642 -13.377 1.00 31.95 210 SER A C 1
ATOM 1615 O O . SER A 1 210 ? -14.043 -22.549 -12.607 1.00 31.95 210 SER A O 1
ATOM 1617 N N . PRO A 1 211 ? -15.636 -23.814 -13.573 1.00 34.03 211 PRO A N 1
ATOM 1618 C CA . PRO A 1 211 ? -15.446 -24.965 -12.703 1.00 34.03 211 PRO A CA 1
ATOM 1619 C C . PRO A 1 211 ? -14.174 -25.740 -13.066 1.00 34.03 211 PRO A C 1
ATOM 1621 O O . PRO A 1 211 ? -13.904 -26.018 -14.233 1.00 34.03 211 PRO A O 1
ATOM 1624 N N . VAL A 1 212 ? -13.420 -26.150 -12.048 1.00 27.83 212 VAL A N 1
ATOM 1625 C CA . VAL A 1 212 ? -12.303 -27.105 -12.147 1.00 27.83 212 VAL A CA 1
ATOM 1626 C C . VAL A 1 212 ? -12.612 -28.254 -11.174 1.00 27.83 212 VAL A C 1
ATOM 1628 O O . VAL A 1 212 ? -13.215 -28.004 -10.128 1.00 27.83 212 VAL A O 1
ATOM 1631 N N . PRO A 1 213 ? -12.345 -29.522 -11.546 1.00 30.41 213 PRO A N 1
ATOM 1632 C CA . PRO A 1 213 ? -13.171 -30.642 -11.127 1.00 30.41 213 PRO A CA 1
ATOM 1633 C C . PRO A 1 213 ? -12.910 -31.073 -9.688 1.00 30.41 213 PRO A C 1
ATOM 1635 O O . PRO A 1 213 ? -11.789 -31.056 -9.181 1.00 30.41 213 PRO A O 1
ATOM 1638 N N . THR A 1 214 ? -13.993 -31.530 -9.069 1.00 27.06 214 THR A N 1
ATOM 1639 C CA . THR A 1 214 ? -14.042 -32.200 -7.777 1.00 27.06 214 THR A CA 1
ATOM 1640 C C . THR A 1 214 ? -13.083 -33.387 -7.764 1.00 27.06 214 THR A C 1
ATOM 1642 O O . THR A 1 214 ? -13.301 -34.379 -8.457 1.00 27.06 214 THR A O 1
ATOM 1645 N N . THR A 1 215 ? -12.036 -33.300 -6.946 1.00 25.42 215 THR A N 1
ATOM 1646 C CA . THR A 1 215 ? -11.344 -34.491 -6.453 1.00 25.42 215 THR A CA 1
ATOM 1647 C C . THR A 1 215 ? -11.765 -34.679 -5.009 1.00 25.42 215 THR A C 1
ATOM 1649 O O . THR A 1 215 ? -11.431 -33.883 -4.135 1.00 25.42 215 THR A O 1
ATOM 1652 N N . THR A 1 216 ? -12.575 -35.708 -4.800 1.00 31.89 216 THR A N 1
ATOM 1653 C CA . THR A 1 216 ? -12.977 -36.226 -3.500 1.00 31.89 216 THR A CA 1
ATOM 1654 C C . THR A 1 216 ? -11.736 -36.684 -2.740 1.00 31.89 216 THR A C 1
ATOM 1656 O O . THR A 1 216 ? -11.010 -37.555 -3.214 1.00 31.89 216 THR A O 1
ATOM 1659 N N . ALA A 1 217 ? -11.516 -36.124 -1.556 1.00 26.45 217 ALA A N 1
ATOM 1660 C CA . ALA A 1 217 ? -10.720 -36.752 -0.515 1.00 26.45 217 ALA A CA 1
ATOM 1661 C C . ALA A 1 217 ? -11.538 -36.670 0.775 1.00 26.45 217 ALA A C 1
ATOM 1663 O O . ALA A 1 217 ? -11.941 -35.589 1.203 1.00 26.45 217 ALA A O 1
ATOM 1664 N N . GLU A 1 218 ? -11.861 -37.848 1.298 1.00 24.84 218 GLU A N 1
ATOM 1665 C CA . GLU A 1 218 ? -12.642 -38.080 2.505 1.00 24.84 218 GLU A CA 1
ATOM 1666 C C . GLU A 1 218 ? -12.092 -37.329 3.718 1.00 24.84 218 GLU A C 1
ATOM 1668 O O . GLU A 1 218 ? -10.885 -37.227 3.939 1.00 24.84 218 GLU A O 1
ATOM 1673 N N . ALA A 1 219 ? -13.030 -36.841 4.524 1.00 26.41 219 ALA A N 1
ATOM 1674 C CA . ALA A 1 219 ? -12.788 -36.280 5.837 1.00 26.41 219 ALA A CA 1
ATOM 1675 C C . ALA A 1 219 ? -12.253 -37.345 6.808 1.00 26.41 219 ALA A C 1
ATOM 1677 O O . ALA A 1 219 ? -12.752 -38.471 6.809 1.00 26.41 219 ALA A O 1
ATOM 1678 N N . PRO A 1 220 ? -11.391 -36.975 7.766 1.00 27.52 220 PRO A N 1
ATOM 1679 C CA . PRO A 1 220 ? -11.564 -37.448 9.118 1.00 27.52 220 PRO A CA 1
ATOM 1680 C C . PRO A 1 220 ? -12.610 -36.553 9.796 1.00 27.52 220 PRO A C 1
ATOM 1682 O O . PRO A 1 220 ? -12.387 -35.376 10.075 1.00 27.52 220 PRO A O 1
ATOM 1685 N N . THR A 1 221 ? -13.784 -37.123 10.038 1.00 30.25 221 THR A N 1
ATOM 1686 C CA . THR A 1 221 ? -14.674 -36.698 11.117 1.00 30.25 221 THR A CA 1
ATOM 1687 C C . THR A 1 221 ? -13.949 -36.842 12.449 1.00 30.25 221 THR A C 1
ATOM 1689 O O . THR A 1 221 ? -13.694 -37.970 12.864 1.00 30.25 221 THR A O 1
ATOM 1692 N N . THR A 1 222 ? -13.733 -35.729 13.147 1.00 28.59 222 THR A N 1
ATOM 1693 C CA . THR A 1 222 ? -13.786 -35.714 14.612 1.00 28.59 222 THR A CA 1
ATOM 1694 C C . THR A 1 222 ? -14.299 -34.357 15.087 1.00 28.59 222 THR A C 1
ATOM 1696 O O . THR A 1 222 ? -13.609 -33.349 15.024 1.00 28.59 222 THR A O 1
ATOM 1699 N N . GLU A 1 223 ? -15.577 -34.383 15.458 1.00 28.69 223 GLU A N 1
ATOM 1700 C CA . GLU A 1 223 ? -16.191 -33.744 16.622 1.00 28.69 223 GLU A CA 1
ATOM 1701 C C . GLU A 1 223 ? -15.907 -32.266 16.924 1.00 28.69 223 GLU A C 1
ATOM 1703 O O . GLU A 1 223 ? -14.815 -31.835 17.282 1.00 28.69 223 GLU A O 1
ATOM 1708 N N . ALA A 1 224 ? -17.011 -31.517 16.909 1.00 37.81 224 ALA A N 1
ATOM 1709 C CA . ALA A 1 224 ? -17.193 -30.300 17.670 1.00 37.81 224 ALA A CA 1
ATOM 1710 C C . ALA A 1 224 ? -16.871 -30.550 19.154 1.00 37.81 224 ALA A C 1
ATOM 1712 O O . ALA A 1 224 ? -17.702 -31.046 19.912 1.00 37.81 224 ALA A O 1
ATOM 1713 N N . GLY A 1 225 ? -15.664 -30.171 19.560 1.00 26.00 225 GLY A N 1
ATOM 1714 C CA . GLY A 1 225 ? -15.370 -29.813 20.935 1.00 26.00 225 GLY A CA 1
ATOM 1715 C C . GLY A 1 225 ? -15.705 -28.342 21.116 1.00 26.00 225 GLY A C 1
ATOM 1716 O O . GLY A 1 225 ? -14.990 -27.475 20.618 1.00 26.00 225 GLY A O 1
ATOM 1717 N N . ALA A 1 226 ? -16.796 -28.050 21.818 1.00 37.03 226 ALA A N 1
ATOM 1718 C CA . ALA A 1 226 ? -16.893 -26.791 22.532 1.00 37.03 226 ALA A CA 1
ATOM 1719 C C . ALA A 1 226 ? -15.686 -26.729 23.478 1.00 37.03 226 ALA A C 1
ATOM 1721 O O . ALA A 1 226 ? -15.614 -27.500 24.432 1.00 37.03 226 ALA A O 1
ATOM 1722 N N . THR A 1 227 ? -14.708 -25.873 23.194 1.00 31.12 227 THR A N 1
ATOM 1723 C CA . THR A 1 227 ? -13.698 -25.538 24.194 1.00 31.12 227 THR A CA 1
ATOM 1724 C C . THR A 1 227 ? -14.359 -24.615 25.205 1.00 31.12 227 THR A C 1
ATOM 1726 O O . THR A 1 227 ? -14.538 -23.420 24.956 1.00 31.12 227 THR A O 1
ATOM 1729 N N . GLU A 1 228 ? -14.763 -25.206 26.329 1.00 35.78 228 GLU A N 1
ATOM 1730 C CA . GLU A 1 228 ? -14.810 -24.523 27.620 1.00 35.78 228 GLU A CA 1
ATOM 1731 C C . GLU A 1 228 ? -13.542 -23.668 27.796 1.00 35.78 228 GLU A C 1
ATOM 1733 O O . GLU A 1 228 ? -12.466 -24.025 27.312 1.00 35.78 228 GLU A O 1
ATOM 1738 N N . GLY A 1 229 ? -13.716 -22.494 28.407 1.00 41.56 229 GLY A N 1
ATOM 1739 C CA . GLY A 1 229 ? -12.788 -21.367 28.351 1.00 41.56 229 GLY A CA 1
ATOM 1740 C C . GLY A 1 229 ? -11.328 -21.721 28.621 1.00 41.56 229 GLY A C 1
ATOM 1741 O O . GLY A 1 229 ? -10.972 -22.103 29.731 1.00 41.56 229 GLY A O 1
ATOM 1742 N N . ALA A 1 230 ? -10.479 -21.506 27.616 1.00 47.75 230 ALA A N 1
ATOM 1743 C CA . ALA A 1 230 ? -9.064 -21.288 27.860 1.00 47.75 230 ALA A CA 1
ATOM 1744 C C . ALA A 1 230 ? -8.934 -19.974 28.645 1.00 47.75 230 ALA A C 1
ATOM 1746 O O . ALA A 1 230 ? -9.339 -18.912 28.162 1.00 47.75 230 ALA A O 1
ATOM 1747 N N . GLU A 1 231 ? -8.454 -20.063 29.883 1.00 62.12 231 GLU A N 1
ATOM 1748 C CA . GLU A 1 231 ? -7.991 -18.895 30.624 1.00 62.12 231 GLU A CA 1
ATOM 1749 C C . GLU A 1 231 ? -6.783 -18.327 29.871 1.00 62.12 231 GLU A C 1
ATOM 1751 O O . GLU A 1 231 ? -5.788 -19.022 29.682 1.00 62.12 231 GLU A O 1
ATOM 1756 N N . VAL A 1 232 ? -6.908 -17.089 29.391 1.00 75.62 232 VAL A N 1
ATOM 1757 C CA . VAL A 1 232 ? -5.792 -16.309 28.836 1.00 75.62 232 VAL A CA 1
ATOM 1758 C C . VAL A 1 232 ? -4.743 -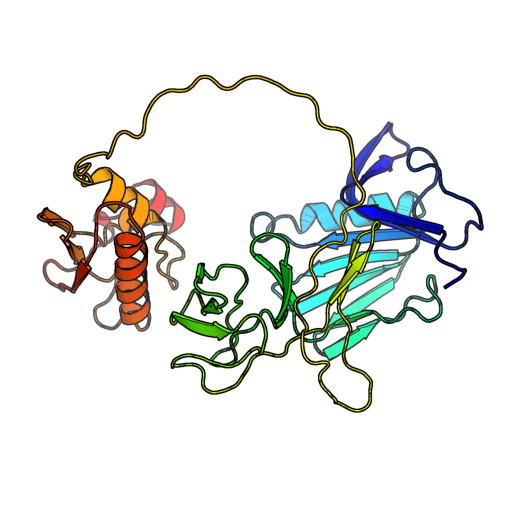16.168 29.928 1.00 75.62 232 VAL A C 1
ATOM 1760 O O . VAL A 1 232 ? -5.128 -15.829 31.042 1.00 75.62 232 VAL A O 1
ATOM 1763 N N . ASP A 1 233 ? -3.466 -16.411 29.642 1.00 85.56 233 ASP A N 1
ATOM 1764 C CA . ASP A 1 233 ? -2.389 -16.173 30.610 1.00 85.56 233 ASP A CA 1
ATOM 1765 C C . ASP A 1 233 ? -1.740 -14.784 30.442 1.00 85.56 233 ASP A C 1
ATOM 1767 O O . ASP A 1 233 ? -1.892 -14.110 29.418 1.00 85.56 233 ASP A O 1
ATOM 1771 N N . ASP A 1 234 ? -1.011 -14.335 31.471 1.00 84.56 234 ASP A N 1
ATOM 1772 C CA . ASP A 1 234 ? -0.312 -13.043 31.464 1.00 84.56 234 ASP A CA 1
ATOM 1773 C C . ASP A 1 234 ? 0.659 -12.898 30.277 1.00 84.56 234 ASP A C 1
ATOM 1775 O O . ASP A 1 234 ? 0.833 -11.796 29.755 1.00 84.56 234 ASP A O 1
ATOM 1779 N N . GLY A 1 235 ? 1.290 -13.991 29.836 1.00 85.12 235 GLY A N 1
ATOM 1780 C CA . GLY A 1 235 ? 2.233 -14.004 28.720 1.00 85.12 235 GLY A CA 1
ATOM 1781 C C . GLY A 1 235 ? 1.559 -13.666 27.395 1.00 85.12 235 GLY A C 1
ATOM 1782 O O . GLY A 1 235 ? 2.062 -12.824 26.653 1.00 85.12 235 GLY A O 1
ATOM 1783 N N . GLU A 1 236 ? 0.378 -14.227 27.136 1.00 86.62 236 GLU A N 1
ATOM 1784 C CA . GLU A 1 236 ? -0.411 -13.896 25.946 1.00 86.62 236 GLU A CA 1
ATOM 1785 C C . GLU A 1 236 ? -0.824 -12.415 25.926 1.00 86.62 236 GLU A C 1
ATOM 1787 O O . GLU A 1 236 ? -0.802 -11.768 24.873 1.00 86.62 236 GLU A O 1
ATOM 1792 N N . ILE A 1 237 ? -1.168 -11.845 27.089 1.00 89.88 237 ILE A N 1
ATOM 1793 C CA . ILE A 1 237 ? -1.523 -10.421 27.209 1.00 89.88 237 ILE A CA 1
ATOM 1794 C C . ILE A 1 237 ? -0.288 -9.543 26.975 1.00 89.88 237 ILE A C 1
ATOM 1796 O O . ILE A 1 237 ? -0.376 -8.524 26.283 1.00 89.88 237 ILE A O 1
ATOM 1800 N N . ILE A 1 238 ? 0.872 -9.934 27.509 1.00 91.50 238 ILE A N 1
ATOM 1801 C CA . ILE A 1 238 ? 2.151 -9.253 27.265 1.00 91.50 238 ILE A CA 1
ATOM 1802 C C . ILE A 1 238 ? 2.490 -9.273 25.769 1.00 91.50 238 ILE A C 1
ATOM 1804 O O . ILE A 1 238 ? 2.822 -8.228 25.204 1.00 91.50 238 ILE A O 1
ATOM 1808 N N . ASP A 1 239 ? 2.355 -10.419 25.107 1.00 89.56 239 ASP A N 1
ATOM 1809 C CA . ASP A 1 239 ? 2.625 -10.559 23.675 1.00 89.56 239 ASP A CA 1
ATOM 1810 C C . ASP A 1 239 ? 1.663 -9.724 22.819 1.00 89.56 239 ASP A C 1
ATOM 1812 O O . ASP A 1 239 ? 2.073 -9.111 21.827 1.00 89.56 239 ASP A O 1
ATOM 1816 N N . ALA A 1 240 ? 0.394 -9.616 23.220 1.00 90.12 240 ALA A N 1
ATOM 1817 C CA . ALA A 1 240 ? -0.552 -8.702 22.587 1.00 90.12 240 ALA A CA 1
ATOM 1818 C C . ALA A 1 240 ? -0.133 -7.231 22.771 1.00 90.12 240 ALA A C 1
ATOM 1820 O O . ALA A 1 240 ? -0.148 -6.452 21.813 1.00 90.12 240 ALA A O 1
ATOM 1821 N N . LEU A 1 241 ? 0.294 -6.846 23.977 1.00 94.00 241 LEU A N 1
ATOM 1822 C CA . LEU A 1 241 ? 0.718 -5.480 24.296 1.00 94.00 241 LEU A CA 1
ATOM 1823 C C . LEU A 1 241 ? 2.016 -5.063 23.590 1.00 94.00 241 LEU A C 1
ATOM 1825 O O . LEU A 1 241 ? 2.188 -3.873 23.318 1.00 94.00 241 LEU A O 1
ATOM 1829 N N . ARG A 1 242 ? 2.886 -6.004 23.194 1.00 92.19 242 ARG A N 1
ATOM 1830 C CA . ARG A 1 242 ? 4.074 -5.726 22.355 1.00 92.19 242 ARG A CA 1
ATOM 1831 C C . ARG A 1 242 ? 3.735 -5.130 20.984 1.00 92.19 242 ARG A C 1
ATOM 1833 O O . ARG A 1 242 ? 4.600 -4.535 20.347 1.00 92.19 242 ARG A O 1
ATOM 1840 N N . GLN A 1 243 ? 2.489 -5.248 20.524 1.00 87.69 243 GLN A N 1
ATOM 1841 C CA . GLN A 1 243 ? 2.029 -4.634 19.272 1.00 87.69 243 GLN A CA 1
ATOM 1842 C C . GLN A 1 243 ? 1.772 -3.123 19.404 1.00 87.69 243 GLN A C 1
ATOM 1844 O O . GLN A 1 243 ? 1.615 -2.434 18.396 1.00 87.69 243 GLN A O 1
ATOM 1849 N N . VAL A 1 244 ? 1.710 -2.596 20.631 1.00 90.50 244 VAL A N 1
ATOM 1850 C CA . VAL A 1 244 ? 1.449 -1.179 20.898 1.00 90.50 244 VAL A CA 1
ATOM 1851 C C . VAL A 1 244 ? 2.772 -0.433 20.974 1.00 90.50 244 VAL A C 1
ATOM 1853 O O . VAL A 1 244 ? 3.593 -0.698 21.850 1.00 90.50 244 VAL A O 1
ATOM 1856 N N . ILE A 1 245 ? 2.965 0.513 20.057 1.00 88.62 245 ILE A N 1
ATOM 1857 C CA . ILE A 1 245 ? 4.203 1.280 19.898 1.00 88.62 245 ILE A CA 1
ATOM 1858 C C . ILE A 1 245 ? 3.988 2.702 20.412 1.00 88.62 245 ILE A C 1
ATOM 1860 O O . ILE A 1 245 ? 3.013 3.353 20.034 1.00 88.62 245 ILE A O 1
ATOM 1864 N N . ASP A 1 246 ? 4.908 3.194 21.244 1.00 89.50 246 ASP A N 1
ATOM 1865 C CA . ASP A 1 246 ? 4.963 4.615 21.586 1.00 89.50 246 ASP A CA 1
ATOM 1866 C C . ASP A 1 246 ? 5.358 5.405 20.320 1.00 89.50 246 ASP A C 1
ATOM 1868 O O . ASP A 1 246 ? 6.451 5.192 19.788 1.00 89.50 246 ASP A O 1
ATOM 1872 N N . PRO A 1 247 ? 4.492 6.288 19.786 1.00 84.00 247 PRO A N 1
ATOM 1873 C CA . PRO A 1 247 ? 4.739 6.964 18.514 1.00 84.00 247 PRO A CA 1
ATOM 1874 C C . PRO A 1 247 ? 5.848 8.023 18.584 1.00 84.00 247 PRO A C 1
ATOM 1876 O O . PRO A 1 247 ? 6.301 8.469 17.533 1.00 84.00 247 PRO A O 1
ATOM 1879 N N . GLU A 1 248 ? 6.279 8.432 19.780 1.00 86.44 248 GLU A N 1
ATOM 1880 C CA . GLU A 1 248 ? 7.396 9.363 19.966 1.00 86.44 248 GLU A CA 1
ATOM 1881 C C . GLU A 1 248 ? 8.731 8.608 20.000 1.00 86.44 248 GLU A C 1
ATOM 1883 O O . GLU A 1 248 ? 9.720 9.063 19.426 1.00 86.44 248 GLU A O 1
ATOM 1888 N N . LEU A 1 249 ? 8.758 7.435 20.645 1.00 83.44 249 LEU A N 1
ATOM 1889 C CA . LEU A 1 249 ? 9.985 6.65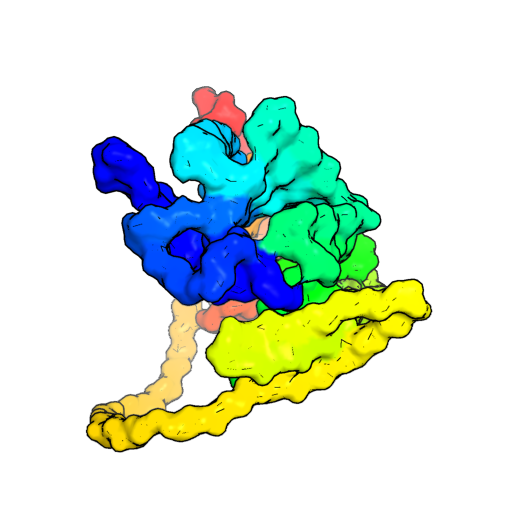2 20.843 1.00 83.44 249 LEU A CA 1
ATOM 1890 C C . LEU A 1 249 ? 10.183 5.521 19.827 1.00 83.44 249 LEU A C 1
ATOM 1892 O O . LEU A 1 249 ? 11.289 5.004 19.708 1.00 83.44 249 LEU A O 1
ATOM 1896 N N . MET A 1 250 ? 9.146 5.142 19.075 1.00 87.62 250 MET A N 1
ATOM 1897 C CA . MET A 1 250 ? 9.158 4.037 18.103 1.00 87.62 250 MET A CA 1
ATOM 1898 C C . MET A 1 250 ? 9.566 2.678 18.708 1.00 87.62 250 MET A C 1
ATOM 1900 O O . MET A 1 250 ? 10.089 1.808 18.010 1.00 87.62 250 MET A O 1
ATOM 1904 N N . VAL A 1 251 ? 9.305 2.489 20.006 1.00 86.19 251 VAL A N 1
ATOM 1905 C CA . VAL A 1 251 ? 9.523 1.246 20.766 1.00 86.19 251 VAL A CA 1
ATOM 1906 C C . VAL A 1 251 ? 8.190 0.807 21.373 1.00 86.19 251 VAL A C 1
ATOM 1908 O O . VAL A 1 251 ? 7.332 1.642 21.673 1.00 86.19 251 VAL A O 1
ATOM 1911 N N . ASN A 1 252 ? 7.976 -0.502 21.522 1.00 93.75 252 ASN A N 1
ATOM 1912 C CA . ASN A 1 252 ? 6.737 -1.005 22.107 1.00 93.75 252 ASN A CA 1
ATOM 1913 C C . ASN A 1 252 ? 6.656 -0.762 23.622 1.00 93.75 252 ASN A C 1
ATOM 1915 O O . ASN A 1 252 ? 7.665 -0.695 24.322 1.00 93.75 252 ASN A O 1
ATOM 1919 N N . ILE A 1 253 ? 5.432 -0.638 24.133 1.00 95.44 253 ILE A N 1
ATOM 1920 C CA . ILE A 1 253 ? 5.173 -0.262 25.531 1.00 95.44 253 ILE A CA 1
ATOM 1921 C C . ILE A 1 253 ? 5.642 -1.306 26.553 1.00 95.44 253 ILE A C 1
ATOM 1923 O O . ILE A 1 253 ? 5.851 -0.963 27.718 1.00 95.44 253 ILE A O 1
ATOM 1927 N N . VAL A 1 254 ? 5.799 -2.566 26.136 1.00 94.81 254 VAL A N 1
ATOM 1928 C CA . VAL A 1 254 ? 6.298 -3.651 26.989 1.00 94.81 254 VAL A CA 1
ATOM 1929 C C . VAL A 1 254 ? 7.804 -3.517 27.154 1.00 94.81 254 VAL A C 1
ATOM 1931 O O . VAL A 1 254 ? 8.286 -3.461 28.281 1.00 94.81 254 VAL A O 1
ATOM 1934 N N . ASP A 1 255 ? 8.535 -3.369 26.052 1.00 92.38 255 ASP A N 1
ATOM 1935 C CA . ASP A 1 255 ? 9.992 -3.239 26.068 1.00 92.38 255 ASP A CA 1
ATOM 1936 C C . ASP A 1 255 ? 10.444 -1.896 26.661 1.00 92.38 255 ASP A C 1
ATOM 1938 O O . ASP A 1 255 ? 11.528 -1.817 27.241 1.00 92.38 255 ASP A O 1
ATOM 1942 N N . LEU A 1 256 ? 9.589 -0.866 26.596 1.00 93.88 256 LEU A N 1
ATOM 1943 C CA . LEU A 1 256 ? 9.747 0.391 27.338 1.00 93.88 256 LEU A CA 1
ATOM 1944 C C . LEU A 1 256 ? 9.494 0.250 28.851 1.00 93.88 256 LEU A C 1
ATOM 1946 O O . LEU A 1 256 ? 9.768 1.181 29.609 1.00 93.88 256 LEU A O 1
ATOM 1950 N N . GLY A 1 257 ? 8.937 -0.871 29.311 1.00 94.75 257 GLY A N 1
ATOM 1951 C CA . GLY A 1 257 ? 8.595 -1.087 30.716 1.00 94.75 257 GLY A CA 1
ATOM 1952 C C . GLY A 1 257 ? 7.451 -0.199 31.216 1.00 94.75 257 GLY A C 1
ATOM 1953 O O . GLY A 1 257 ? 7.445 0.201 32.384 1.00 94.75 257 GLY A O 1
ATOM 1954 N N . LEU A 1 258 ? 6.502 0.156 30.339 1.00 95.94 258 LEU A N 1
ATOM 1955 C CA . LEU A 1 258 ? 5.336 0.975 30.697 1.00 95.94 258 LEU A CA 1
ATOM 1956 C C . LEU A 1 258 ? 4.219 0.162 31.356 1.00 95.94 258 LEU A C 1
ATOM 1958 O O . LEU A 1 258 ? 3.385 0.738 32.051 1.00 95.94 258 LEU A O 1
ATOM 1962 N N . VAL A 1 259 ? 4.189 -1.155 31.148 1.00 96.38 259 VAL A N 1
ATOM 1963 C CA . VAL A 1 259 ? 3.198 -2.068 31.733 1.00 96.38 259 VAL A CA 1
ATOM 1964 C C . VAL A 1 259 ? 3.661 -2.481 33.131 1.00 96.38 259 VAL A C 1
ATOM 1966 O O . VAL A 1 259 ? 4.737 -3.051 33.283 1.00 96.38 259 VAL A O 1
ATOM 1969 N N . TYR A 1 260 ? 2.878 -2.162 34.162 1.00 93.44 260 TYR A N 1
ATOM 1970 C CA . TYR A 1 260 ? 3.250 -2.401 35.563 1.00 93.44 260 TYR A CA 1
ATOM 1971 C C . TYR A 1 260 ? 2.609 -3.650 36.144 1.00 93.44 260 TYR A C 1
ATOM 1973 O O . TYR A 1 260 ? 3.271 -4.403 36.855 1.00 93.44 260 TYR A O 1
ATOM 1981 N N . SER A 1 261 ? 1.322 -3.855 35.878 1.00 92.56 261 SER A N 1
ATOM 1982 C CA . SER A 1 261 ? 0.621 -5.053 36.318 1.00 92.56 261 SER A CA 1
ATOM 1983 C C . SER A 1 261 ? -0.468 -5.437 35.329 1.00 92.56 261 SER A C 1
ATOM 1985 O O . SER A 1 261 ? -1.091 -4.586 34.690 1.00 92.56 261 SER A O 1
ATOM 1987 N N . ILE A 1 262 ? -0.682 -6.741 35.213 1.00 93.88 262 ILE A N 1
ATOM 1988 C CA . ILE A 1 262 ? -1.768 -7.346 34.457 1.00 93.88 262 ILE A CA 1
ATOM 1989 C C . ILE A 1 262 ? -2.553 -8.173 35.469 1.00 93.88 262 ILE A C 1
ATOM 1991 O O . ILE A 1 262 ? -1.974 -8.893 36.276 1.00 93.88 262 ILE A O 1
ATOM 1995 N N . ASN A 1 263 ? -3.868 -7.990 35.497 1.00 90.38 263 ASN A N 1
ATOM 1996 C CA . ASN A 1 263 ? -4.774 -8.830 36.265 1.00 90.38 263 ASN A CA 1
ATOM 1997 C C . ASN A 1 263 ? -5.902 -9.247 35.336 1.00 90.38 263 ASN A C 1
ATOM 1999 O O . ASN A 1 263 ? -6.548 -8.382 34.743 1.00 90.38 263 ASN A O 1
ATOM 2003 N N . HIS A 1 264 ? -6.174 -10.539 35.233 1.00 90.44 264 HIS A N 1
ATOM 2004 C CA . HIS A 1 264 ? -7.270 -11.038 34.417 1.00 90.44 264 HIS A CA 1
ATOM 2005 C C . HIS A 1 264 ? -8.099 -12.067 35.190 1.00 90.44 264 HIS A C 1
ATOM 2007 O O . HIS A 1 264 ? -7.570 -12.897 35.923 1.00 90.44 264 HIS A O 1
ATOM 2013 N N . ALA A 1 265 ? -9.421 -11.968 35.068 1.00 84.19 265 ALA A N 1
ATOM 2014 C CA . ALA A 1 265 ? -10.389 -12.891 35.659 1.00 84.19 265 ALA A CA 1
ATOM 2015 C C . ALA A 1 265 ? -11.726 -12.751 34.925 1.00 84.19 265 ALA A C 1
ATOM 2017 O O . ALA A 1 265 ? -12.046 -11.664 34.444 1.00 84.19 265 ALA A O 1
ATOM 2018 N N . ASP A 1 266 ? -12.512 -13.825 34.840 1.00 86.19 266 ASP A N 1
ATOM 2019 C CA . ASP A 1 266 ? -13.868 -13.806 34.265 1.00 86.19 266 ASP A CA 1
ATOM 2020 C C . ASP A 1 266 ? -13.946 -13.133 32.882 1.00 86.19 266 ASP A C 1
ATOM 2022 O O . ASP A 1 266 ? -14.858 -12.3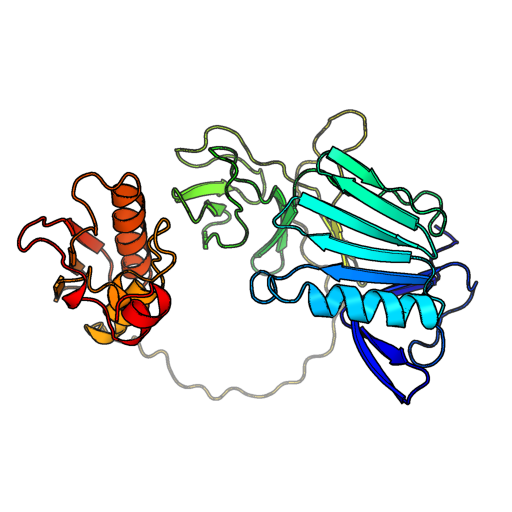55 32.597 1.00 86.19 266 ASP A O 1
ATOM 2026 N N . ARG A 1 267 ? -12.954 -13.410 32.023 1.00 86.00 267 ARG A N 1
ATOM 2027 C CA . ARG A 1 267 ? -12.820 -12.817 30.681 1.00 86.00 267 ARG A CA 1
ATOM 2028 C C . ARG A 1 267 ? -12.672 -11.291 30.683 1.00 86.00 267 ARG A C 1
ATOM 2030 O O . ARG A 1 267 ? -12.963 -10.633 29.689 1.00 86.00 267 ARG A O 1
ATOM 2037 N N . LYS A 1 268 ? -12.209 -10.701 31.782 1.00 91.06 268 LYS A N 1
ATOM 2038 C CA . LYS A 1 268 ? -11.864 -9.280 31.871 1.00 91.06 268 LYS A CA 1
ATOM 2039 C C . LYS A 1 268 ? -10.386 -9.124 32.151 1.00 91.06 268 LYS A C 1
ATOM 2041 O O . LYS A 1 268 ? -9.852 -9.824 33.005 1.00 91.06 268 LYS A O 1
ATOM 2046 N N . ALA A 1 269 ? -9.753 -8.171 31.480 1.00 94.06 269 ALA A N 1
ATOM 2047 C CA . ALA A 1 269 ? -8.364 -7.808 31.721 1.00 94.06 269 ALA A CA 1
ATOM 2048 C C . ALA A 1 269 ? -8.280 -6.384 32.274 1.00 94.06 269 ALA A C 1
ATOM 2050 O O . ALA A 1 269 ? -8.848 -5.444 31.720 1.00 94.06 269 ALA A O 1
ATOM 2051 N N . VAL A 1 270 ? -7.542 -6.211 33.362 1.00 95.38 270 VAL A N 1
ATOM 2052 C CA . VAL A 1 270 ? -7.204 -4.915 33.941 1.00 95.38 270 VAL A CA 1
ATOM 2053 C C . VAL A 1 270 ? -5.697 -4.756 33.862 1.00 95.38 270 VAL A C 1
ATOM 2055 O O . VAL A 1 270 ? -4.957 -5.466 34.539 1.00 95.38 270 VAL A O 1
ATOM 2058 N N . VAL A 1 271 ? -5.252 -3.804 33.049 1.00 96.56 271 VAL A N 1
ATOM 2059 C CA . VAL A 1 271 ? -3.831 -3.492 32.891 1.00 96.56 271 VAL A CA 1
ATOM 2060 C C . VAL A 1 271 ? -3.548 -2.153 33.536 1.00 96.56 271 VAL A C 1
ATOM 2062 O O . VAL A 1 271 ? -4.144 -1.135 33.178 1.00 96.56 271 VAL A O 1
ATOM 2065 N N . GLU A 1 272 ? -2.639 -2.154 34.502 1.00 95.94 272 GLU A N 1
ATOM 2066 C CA . GLU A 1 272 ? -2.080 -0.937 35.067 1.00 95.94 272 GLU A CA 1
ATOM 2067 C C . GLU A 1 272 ? -0.806 -0.578 34.311 1.00 95.94 272 GLU A C 1
ATOM 2069 O O . GLU A 1 272 ? 0.125 -1.381 34.208 1.00 95.94 272 GLU A O 1
ATOM 2074 N N . MET A 1 273 ? -0.763 0.636 33.771 1.00 95.75 273 MET A N 1
ATOM 2075 C CA . MET A 1 273 ? 0.379 1.117 33.005 1.00 95.75 273 MET A CA 1
ATOM 2076 C C . MET A 1 273 ? 0.668 2.590 33.276 1.00 95.75 273 MET A C 1
ATOM 2078 O O . MET A 1 273 ? -0.154 3.319 33.834 1.00 95.75 273 MET A O 1
ATOM 2082 N N . THR A 1 274 ? 1.842 3.035 32.851 1.00 95.06 274 THR A N 1
ATOM 2083 C CA . THR A 1 274 ? 2.287 4.425 32.954 1.00 95.06 274 THR A CA 1
ATOM 2084 C C . THR A 1 274 ? 2.641 5.004 31.581 1.00 95.06 274 THR A C 1
ATOM 2086 O O . THR A 1 274 ? 2.488 4.344 30.554 1.00 95.06 274 THR A O 1
ATOM 2089 N N . LEU A 1 275 ? 3.103 6.253 31.557 1.00 92.19 275 LEU A N 1
ATOM 2090 C CA . LEU A 1 275 ? 3.655 6.914 30.375 1.00 92.19 275 LEU A CA 1
ATOM 2091 C C . LEU A 1 275 ? 5.073 7.394 30.679 1.00 92.19 275 LEU A C 1
ATOM 2093 O O . LEU A 1 275 ? 5.419 7.673 31.826 1.00 92.19 275 LEU A O 1
ATOM 2097 N N . THR A 1 276 ? 5.866 7.575 29.630 1.00 85.50 276 THR A N 1
ATOM 2098 C CA . THR A 1 276 ? 7.213 8.161 29.713 1.00 85.50 276 THR A CA 1
ATOM 2099 C C . THR A 1 276 ? 7.198 9.605 30.227 1.00 85.50 276 THR A C 1
ATOM 2101 O O . THR A 1 276 ? 8.180 10.073 30.799 1.00 85.50 276 THR A O 1
ATOM 2104 N N . SER A 1 277 ? 6.068 10.308 30.074 1.00 81.31 277 SER A N 1
ATOM 2105 C CA . SER A 1 277 ? 5.831 11.649 30.613 1.00 81.31 277 SER A CA 1
ATOM 2106 C C . SER A 1 277 ? 4.359 11.851 31.014 1.00 81.31 277 SER A C 1
ATOM 2108 O O . SER A 1 277 ? 3.469 11.470 30.246 1.00 81.31 277 SER A O 1
ATOM 2110 N N . PRO A 1 278 ? 4.064 12.523 32.150 1.00 74.75 278 PRO A N 1
ATOM 2111 C CA . PRO A 1 278 ? 2.694 12.819 32.584 1.00 74.75 278 PRO A CA 1
ATOM 2112 C C . PRO A 1 278 ? 1.870 13.663 31.603 1.00 74.75 278 PRO A C 1
ATOM 2114 O O . PRO A 1 278 ? 0.644 13.634 31.649 1.00 74.75 278 PRO A O 1
ATOM 2117 N N . ALA A 1 279 ? 2.539 14.420 30.730 1.00 75.75 279 ALA A N 1
ATOM 2118 C CA . ALA A 1 279 ? 1.921 15.290 29.731 1.00 75.75 279 ALA A CA 1
ATOM 2119 C C . ALA A 1 279 ? 2.113 14.764 28.297 1.00 75.75 279 ALA A C 1
ATOM 2121 O O . ALA A 1 279 ? 2.095 15.548 27.350 1.00 75.75 279 ALA A O 1
ATOM 2122 N N . CYS A 1 280 ? 2.344 13.456 28.127 1.00 78.62 280 CYS A N 1
ATOM 2123 C CA . CYS A 1 280 ? 2.558 12.874 26.806 1.00 78.62 280 CYS A CA 1
ATOM 2124 C C . CYS A 1 280 ? 1.314 13.082 25.913 1.00 78.62 280 CYS A C 1
ATOM 2126 O O . CYS A 1 280 ? 0.242 12.558 26.239 1.00 78.62 280 CYS A O 1
ATOM 2128 N N . PRO A 1 281 ? 1.427 13.807 24.780 1.00 78.88 281 PRO A N 1
ATOM 2129 C CA . PRO A 1 281 ? 0.294 14.061 23.888 1.00 78.88 281 PRO A CA 1
ATOM 2130 C C . PRO A 1 281 ? -0.239 12.768 23.256 1.00 78.88 281 PRO A C 1
ATOM 2132 O O . PRO A 1 281 ? -1.427 12.674 22.951 1.00 78.88 281 PRO A O 1
ATOM 2135 N N . ALA A 1 282 ? 0.617 11.751 23.117 1.00 85.00 282 ALA A N 1
ATOM 2136 C CA . ALA A 1 282 ? 0.257 10.430 22.619 1.00 85.00 282 ALA A CA 1
ATOM 2137 C C . ALA A 1 282 ? -0.388 9.514 23.678 1.00 85.00 282 ALA A C 1
ATOM 2139 O O . ALA A 1 282 ? -0.864 8.432 23.335 1.00 85.00 282 ALA A O 1
ATOM 2140 N N . GLY A 1 283 ? -0.457 9.926 24.949 1.00 88.19 283 GLY A N 1
ATOM 2141 C CA . GLY A 1 283 ? -0.992 9.111 26.046 1.00 88.19 283 GLY A CA 1
ATOM 2142 C C . GLY A 1 283 ? -2.376 8.503 25.767 1.00 88.19 283 GLY A C 1
ATOM 2143 O O . GLY A 1 283 ? -2.526 7.285 25.878 1.00 88.19 283 GLY A O 1
ATOM 2144 N N . PRO A 1 284 ? -3.379 9.294 25.335 1.00 90.00 284 PRO A N 1
ATOM 2145 C CA . PRO A 1 284 ? -4.698 8.765 24.987 1.00 90.00 284 PRO A CA 1
ATOM 2146 C C . PRO A 1 284 ? -4.667 7.726 23.857 1.00 90.00 284 PRO A C 1
ATOM 2148 O O . PRO A 1 284 ? -5.426 6.759 23.897 1.00 90.00 284 PRO A O 1
ATOM 2151 N N . GLN A 1 285 ? -3.775 7.895 22.873 1.00 87.50 285 GLN A N 1
ATOM 2152 C CA . GLN A 1 285 ? -3.606 6.942 21.774 1.00 87.50 285 GLN A CA 1
ATOM 2153 C C . GLN A 1 285 ? -3.049 5.611 22.290 1.00 87.50 285 GLN A C 1
ATOM 2155 O O . GLN A 1 285 ? -3.601 4.562 21.969 1.00 87.50 285 GLN A O 1
ATOM 2160 N N . ILE A 1 286 ? -1.996 5.653 23.110 1.00 91.88 286 ILE A N 1
ATOM 2161 C CA . ILE A 1 286 ? -1.352 4.457 23.673 1.00 91.88 286 ILE A CA 1
ATOM 2162 C C . ILE A 1 286 ? -2.346 3.662 24.530 1.00 91.88 286 ILE A C 1
ATOM 2164 O O . ILE A 1 286 ? -2.490 2.453 24.355 1.00 91.88 286 ILE A O 1
ATOM 2168 N N . VAL A 1 287 ? -3.085 4.348 25.407 1.00 92.88 287 VAL A N 1
ATOM 2169 C CA . VAL A 1 287 ? -4.111 3.737 26.267 1.00 92.88 287 VAL A CA 1
ATOM 2170 C C . VAL A 1 287 ? -5.198 3.057 25.432 1.00 92.88 287 VAL A C 1
ATOM 2172 O O . VAL A 1 287 ? -5.576 1.917 25.704 1.00 92.88 287 VAL A O 1
ATOM 2175 N N . GLN A 1 288 ? -5.686 3.729 24.389 1.00 89.75 288 GLN A N 1
ATOM 2176 C CA . GLN A 1 288 ? -6.720 3.169 23.525 1.00 89.75 288 GLN A CA 1
ATOM 2177 C C . GLN A 1 288 ? -6.201 1.969 22.719 1.00 89.75 288 GLN A C 1
ATOM 2179 O O . GLN A 1 288 ? -6.915 0.979 22.578 1.00 89.75 288 GLN A O 1
ATOM 2184 N N . GLN A 1 289 ? -4.968 2.025 22.210 1.00 89.00 289 GLN A N 1
ATOM 2185 C CA . GLN A 1 289 ? -4.350 0.910 21.490 1.00 89.00 289 GLN A CA 1
ATOM 2186 C C . GLN A 1 289 ? -4.145 -0.308 22.394 1.00 89.00 289 GLN A C 1
ATOM 2188 O O . GLN A 1 289 ? -4.541 -1.400 21.997 1.00 89.00 289 GLN A O 1
ATOM 2193 N N . ALA A 1 290 ? -3.635 -0.114 23.617 1.00 92.62 290 ALA A N 1
ATOM 2194 C CA . ALA A 1 290 ? -3.506 -1.166 24.629 1.00 92.62 290 ALA A CA 1
ATOM 2195 C C . ALA A 1 290 ? -4.847 -1.845 24.921 1.00 92.62 290 ALA A C 1
ATOM 2197 O O . ALA A 1 290 ? -4.941 -3.070 24.900 1.00 92.62 290 ALA A O 1
ATOM 2198 N N . LYS A 1 291 ? -5.914 -1.058 25.094 1.00 92.81 291 LYS A N 1
ATOM 2199 C CA . LYS A 1 291 ? -7.264 -1.599 25.264 1.00 92.81 291 LYS A CA 1
ATOM 2200 C C . LYS A 1 291 ? -7.692 -2.454 24.064 1.00 92.81 291 LYS A C 1
ATOM 2202 O O . LYS A 1 291 ? -8.120 -3.591 24.235 1.00 92.81 291 LYS A O 1
ATOM 2207 N N . MET A 1 292 ? -7.554 -1.914 22.853 1.00 88.88 292 MET A N 1
ATOM 2208 C CA . MET A 1 292 ? -8.020 -2.570 21.629 1.00 88.88 292 MET A CA 1
ATOM 2209 C C . MET A 1 292 ? -7.287 -3.876 21.322 1.00 88.88 292 MET A C 1
ATOM 2211 O O . MET A 1 292 ? -7.916 -4.793 20.801 1.00 88.88 292 MET A O 1
ATOM 2215 N N . VAL A 1 293 ? -5.978 -3.970 21.580 1.00 89.00 293 VAL A N 1
ATOM 2216 C CA . VAL A 1 293 ? -5.233 -5.213 21.312 1.00 89.00 293 VAL A CA 1
ATOM 2217 C C . VAL A 1 293 ? -5.633 -6.327 22.276 1.00 89.00 293 VAL A C 1
ATOM 2219 O O . VAL A 1 293 ? -5.782 -7.462 21.836 1.00 89.00 293 VAL A O 1
ATOM 2222 N N . ILE A 1 294 ? -5.904 -5.998 23.543 1.00 92.06 294 ILE A N 1
ATOM 2223 C CA . ILE A 1 294 ? -6.343 -6.977 24.544 1.00 92.06 294 ILE A CA 1
ATOM 2224 C C . ILE A 1 294 ? -7.770 -7.462 24.248 1.00 92.06 294 ILE A C 1
ATOM 2226 O O . ILE A 1 294 ? -8.027 -8.659 24.273 1.00 92.06 294 ILE A O 1
ATOM 2230 N N . GLU A 1 295 ? -8.699 -6.566 23.897 1.00 89.75 295 GLU A N 1
ATOM 2231 C CA . GLU A 1 295 ? -10.094 -6.941 23.576 1.00 89.75 295 GLU A CA 1
ATOM 2232 C C . GLU A 1 295 ? -10.232 -7.775 22.290 1.00 89.75 295 GLU A C 1
ATOM 2234 O O . GLU A 1 295 ? -11.298 -8.318 22.009 1.00 89.75 295 GLU A O 1
ATOM 2239 N N . ARG A 1 296 ? -9.172 -7.887 21.480 1.00 87.00 296 ARG A N 1
ATOM 2240 C CA . ARG A 1 296 ? -9.137 -8.785 20.314 1.00 87.00 296 ARG A CA 1
ATOM 2241 C C . ARG A 1 296 ? -8.737 -10.215 20.673 1.00 87.00 296 ARG A C 1
ATOM 2243 O O . ARG A 1 296 ? -8.858 -11.093 19.819 1.00 87.00 296 ARG A O 1
ATOM 2250 N N . MET A 1 297 ? -8.234 -10.449 21.883 1.00 86.19 297 MET A N 1
ATOM 2251 C CA . MET A 1 297 ? -7.777 -11.765 22.312 1.00 86.19 297 MET A CA 1
ATOM 2252 C C . MET A 1 297 ? -8.965 -12.694 22.564 1.00 86.19 297 MET A C 1
ATOM 2254 O O . MET A 1 297 ? -9.944 -12.336 23.224 1.00 86.19 297 MET A O 1
ATOM 2258 N N . SER A 1 298 ? -8.873 -13.926 22.067 1.00 79.25 298 SER A N 1
ATOM 2259 C CA . SER A 1 298 ? -9.848 -14.968 22.375 1.00 79.25 298 SER A CA 1
ATOM 2260 C C . SER A 1 298 ? -9.778 -15.302 23.862 1.00 79.25 298 SER A C 1
ATOM 2262 O O . SER A 1 298 ? -8.824 -15.928 24.299 1.00 79.25 298 SER A O 1
ATOM 2264 N N . GLY A 1 299 ? -10.786 -14.890 24.631 1.00 86.06 299 GLY A N 1
ATOM 2265 C CA . GLY A 1 299 ? -10.793 -15.110 26.079 1.00 86.06 299 GLY A CA 1
ATOM 2266 C C . GLY A 1 299 ? -11.016 -13.851 26.909 1.00 86.06 299 GLY A C 1
ATOM 2267 O O . GLY A 1 299 ? -11.335 -13.989 28.083 1.00 86.06 299 GLY A O 1
ATOM 2268 N N . ILE A 1 300 ? -10.934 -12.658 26.306 1.00 88.31 300 ILE A N 1
ATOM 2269 C CA . ILE A 1 300 ? -11.230 -11.377 26.958 1.00 88.31 300 ILE A CA 1
ATOM 2270 C C . ILE A 1 300 ? -12.414 -10.690 26.261 1.00 88.31 300 ILE A C 1
ATOM 2272 O O . ILE A 1 300 ? -12.372 -10.442 25.062 1.00 88.31 300 ILE A O 1
ATOM 2276 N N . ASP A 1 301 ? -13.463 -10.366 27.015 1.00 86.56 301 ASP A N 1
ATOM 2277 C CA . ASP A 1 301 ? -14.638 -9.616 26.551 1.00 86.56 301 ASP A CA 1
ATOM 2278 C C . ASP A 1 301 ? -14.533 -8.114 26.863 1.00 86.56 301 ASP A C 1
ATOM 2280 O O . ASP A 1 301 ? -15.157 -7.293 26.192 1.00 86.56 301 ASP A O 1
ATOM 2284 N N . GLU A 1 302 ? -13.769 -7.743 27.895 1.00 90.06 302 GLU A N 1
ATOM 2285 C CA . GLU A 1 302 ? -13.623 -6.357 28.347 1.00 90.06 302 GLU A CA 1
ATOM 2286 C C . GLU A 1 302 ? -12.194 -6.091 28.831 1.00 90.06 302 GLU A C 1
ATOM 2288 O O . GLU A 1 302 ? -11.685 -6.809 29.697 1.00 90.06 302 GLU A O 1
ATOM 2293 N N . ALA A 1 303 ? -11.562 -5.024 28.330 1.00 93.19 303 ALA A N 1
ATOM 2294 C CA . ALA A 1 303 ? -10.285 -4.551 28.858 1.00 93.19 303 ALA A CA 1
ATOM 2295 C C . ALA A 1 303 ? -10.408 -3.160 29.496 1.00 93.19 303 ALA A C 1
ATOM 2297 O O . ALA A 1 303 ? -10.970 -2.215 28.929 1.00 93.19 303 ALA A O 1
ATOM 2298 N N . GLN A 1 304 ? -9.821 -3.011 30.681 1.00 94.25 304 GLN A N 1
ATOM 2299 C CA . GLN A 1 304 ? -9.698 -1.744 31.386 1.00 94.25 304 GLN A CA 1
ATOM 2300 C C . GLN A 1 304 ? -8.225 -1.368 31.525 1.00 94.25 304 GLN A C 1
ATOM 2302 O O . GLN A 1 304 ? -7.449 -2.069 32.169 1.00 94.25 304 GLN A O 1
ATOM 2307 N N . ILE A 1 305 ? -7.856 -0.212 30.978 1.00 96.31 305 ILE A N 1
ATOM 2308 C CA . ILE A 1 305 ? -6.516 0.349 31.141 1.00 96.31 305 ILE A CA 1
ATOM 2309 C C . ILE A 1 305 ? -6.553 1.389 32.258 1.00 96.31 305 ILE A C 1
ATOM 2311 O O . ILE A 1 305 ? -7.284 2.380 32.176 1.00 96.31 305 ILE A O 1
ATOM 2315 N N . LYS A 1 306 ? -5.778 1.156 33.316 1.00 94.25 306 LYS A N 1
ATOM 2316 C CA . LYS A 1 306 ? -5.604 2.078 34.438 1.00 94.25 306 LYS A CA 1
ATOM 2317 C C . LYS A 1 306 ? -4.271 2.786 34.289 1.00 94.25 306 LYS A C 1
ATOM 2319 O O . LYS A 1 306 ? -3.217 2.169 34.403 1.00 94.25 306 LYS A O 1
ATOM 2324 N N . LEU A 1 307 ? -4.328 4.090 34.041 1.00 92.94 307 LEU A N 1
ATOM 2325 C CA . LEU A 1 307 ? -3.127 4.903 33.975 1.00 92.94 307 LEU A CA 1
ATOM 2326 C C . LEU A 1 307 ? -2.698 5.331 35.382 1.00 92.94 307 LEU A C 1
ATOM 2328 O O . LEU A 1 307 ? -3.465 5.990 36.086 1.00 92.94 307 LEU A O 1
ATOM 2332 N N . THR A 1 308 ? -1.468 4.994 35.768 1.00 91.31 308 THR A N 1
ATOM 2333 C CA . THR A 1 308 ? -0.838 5.445 37.013 1.00 91.31 308 THR A CA 1
ATOM 2334 C C . THR A 1 308 ? 0.407 6.287 36.731 1.00 91.31 308 THR A C 1
ATOM 2336 O O . THR A 1 308 ? 1.184 6.014 35.817 1.00 91.31 308 THR A O 1
ATOM 2339 N N . MET A 1 309 ? 0.610 7.326 37.541 1.00 87.25 309 MET A N 1
ATOM 2340 C CA . MET A 1 309 ? 1.838 8.140 37.555 1.00 87.25 309 MET A CA 1
ATOM 2341 C C . MET A 1 309 ? 2.738 7.780 38.746 1.00 87.25 309 MET A C 1
ATOM 2343 O O . MET A 1 309 ? 3.709 8.474 39.039 1.00 87.25 309 MET A O 1
ATOM 2347 N N . SER A 1 310 ? 2.377 6.741 39.500 1.00 84.62 310 SER A N 1
ATOM 2348 C CA . SER A 1 310 ? 3.061 6.315 40.717 1.00 84.62 310 SER A CA 1
ATOM 2349 C C . SER A 1 310 ? 3.203 4.790 40.726 1.00 84.62 310 SER A C 1
ATOM 2351 O O . SER A 1 310 ? 2.187 4.100 40.756 1.00 84.62 310 SER A O 1
ATOM 2353 N N . PRO A 1 311 ? 4.434 4.248 40.730 1.00 87.50 311 PRO A N 1
ATOM 2354 C CA . PRO A 1 311 ? 5.715 4.962 40.665 1.00 87.50 311 PRO A CA 1
ATOM 2355 C C . PRO A 1 311 ? 5.926 5.676 39.314 1.00 87.50 311 PRO A C 1
ATOM 2357 O O . PRO A 1 311 ? 5.405 5.206 38.299 1.00 87.50 311 PRO A O 1
ATOM 2360 N N . PRO A 1 312 ? 6.687 6.789 39.269 1.00 87.75 312 PRO A N 1
ATOM 2361 C CA . PRO A 1 312 ? 7.041 7.416 38.002 1.00 87.75 312 PRO A CA 1
ATOM 2362 C C . PRO A 1 312 ? 7.886 6.457 37.161 1.00 87.75 312 PRO A C 1
ATOM 2364 O O . PRO A 1 312 ? 8.657 5.650 37.692 1.00 87.75 312 PRO A O 1
ATOM 2367 N N . TRP A 1 313 ? 7.735 6.555 35.846 1.00 92.25 313 TRP A N 1
ATOM 2368 C CA . TRP A 1 313 ? 8.571 5.808 34.922 1.00 92.25 313 TRP A CA 1
ATOM 2369 C C . TRP A 1 313 ? 10.020 6.310 34.968 1.00 92.25 313 TRP A C 1
ATOM 2371 O O . TRP A 1 313 ? 10.265 7.515 35.064 1.00 92.25 313 TRP A O 1
ATOM 2381 N N . THR A 1 314 ? 10.978 5.390 34.870 1.00 85.56 314 THR A N 1
ATOM 2382 C CA . THR A 1 314 ? 12.396 5.704 34.666 1.00 85.56 314 THR A CA 1
ATOM 2383 C C . THR A 1 314 ? 12.956 4.839 33.534 1.00 85.56 314 THR A C 1
ATOM 2385 O O . THR A 1 314 ? 12.497 3.704 33.369 1.00 85.56 314 THR A O 1
ATOM 2388 N N . PRO A 1 315 ? 13.969 5.325 32.789 1.00 85.50 315 PRO A N 1
ATOM 2389 C CA . PRO A 1 315 ? 14.670 4.550 31.760 1.00 85.50 315 PRO A CA 1
ATOM 2390 C C . PRO A 1 315 ? 15.152 3.166 32.218 1.00 85.50 315 PRO A C 1
ATOM 2392 O O . PRO A 1 315 ? 15.217 2.243 31.412 1.00 85.50 315 PRO A O 1
ATOM 2395 N N . ASP A 1 316 ? 15.413 2.981 33.517 1.00 87.25 316 ASP A N 1
ATOM 2396 C CA . ASP A 1 316 ? 15.828 1.695 34.090 1.00 87.25 316 ASP A CA 1
ATOM 2397 C C . ASP A 1 316 ? 14.781 0.575 33.944 1.00 87.25 316 ASP A C 1
ATOM 2399 O O . ASP A 1 316 ? 15.081 -0.598 34.159 1.00 87.25 316 ASP A O 1
ATOM 2403 N N . ARG A 1 317 ? 13.538 0.909 33.595 1.00 89.19 317 ARG A N 1
ATOM 2404 C CA . ARG A 1 317 ? 12.479 -0.078 33.351 1.00 89.19 317 ARG A CA 1
ATOM 2405 C C . ARG A 1 317 ? 12.531 -0.687 31.954 1.00 89.19 317 ARG A C 1
ATOM 2407 O O . ARG A 1 317 ? 11.869 -1.694 31.726 1.00 89.19 317 ARG A O 1
ATOM 2414 N N . MET A 1 318 ? 13.280 -0.078 31.040 1.00 91.62 318 MET A N 1
ATOM 2415 C CA . MET A 1 318 ? 13.437 -0.591 29.687 1.00 91.62 318 MET A CA 1
ATOM 2416 C C . MET A 1 318 ? 14.248 -1.885 29.684 1.00 91.62 318 MET A C 1
ATOM 2418 O O . MET A 1 318 ? 15.198 -2.022 30.462 1.00 91.62 318 MET A O 1
ATOM 2422 N N . THR A 1 319 ? 13.890 -2.781 28.767 1.00 88.50 319 THR A N 1
ATOM 2423 C CA . THR A 1 319 ? 14.721 -3.932 28.378 1.00 88.50 319 THR A CA 1
ATOM 2424 C C . THR A 1 319 ? 16.080 -3.469 27.849 1.00 88.50 319 THR A C 1
ATOM 2426 O O . THR A 1 319 ? 16.207 -2.336 27.374 1.00 88.50 319 THR A O 1
ATOM 2429 N N . ASP A 1 320 ? 17.092 -4.335 27.917 1.00 84.62 320 ASP A N 1
ATOM 2430 C CA . ASP A 1 320 ? 18.440 -4.013 27.432 1.00 84.62 320 ASP A CA 1
ATOM 2431 C C . ASP A 1 320 ? 18.410 -3.649 25.936 1.00 84.62 320 ASP A C 1
ATOM 2433 O O . ASP A 1 320 ? 19.001 -2.653 25.523 1.00 84.62 320 ASP A O 1
ATOM 2437 N N . GLU A 1 321 ? 17.609 -4.362 25.138 1.00 81.06 321 GLU A N 1
ATOM 2438 C CA . GLU A 1 321 ? 17.420 -4.081 23.714 1.00 81.06 321 GLU A CA 1
ATOM 2439 C C . GLU A 1 321 ? 16.800 -2.695 23.454 1.00 81.06 321 GLU A C 1
ATOM 2441 O O . GLU A 1 321 ? 17.232 -1.977 22.548 1.00 81.06 321 GLU A O 1
ATOM 2446 N N . ALA A 1 322 ? 15.802 -2.288 24.249 1.00 84.38 322 ALA A N 1
ATOM 2447 C CA . ALA A 1 322 ? 15.181 -0.969 24.122 1.00 84.38 322 ALA A CA 1
ATOM 2448 C C . ALA A 1 322 ? 16.122 0.165 24.555 1.00 84.38 322 ALA A C 1
ATOM 2450 O O . ALA A 1 322 ? 16.111 1.239 23.944 1.00 84.38 322 ALA A O 1
ATOM 2451 N N . ARG A 1 323 ? 16.959 -0.062 25.578 1.00 82.69 323 ARG A N 1
ATOM 2452 C CA . ARG A 1 323 ? 17.992 0.899 26.000 1.00 82.69 323 ARG A CA 1
ATOM 2453 C C . ARG A 1 323 ? 19.022 1.119 24.901 1.00 82.69 323 ARG A C 1
ATOM 2455 O O . ARG A 1 323 ? 19.274 2.272 24.546 1.00 82.69 323 ARG A O 1
ATOM 2462 N N . ASP A 1 324 ? 19.520 0.036 24.307 1.00 78.81 324 ASP A N 1
ATOM 2463 C CA . ASP A 1 324 ? 20.463 0.082 23.189 1.00 78.81 324 ASP A CA 1
ATOM 2464 C C . ASP A 1 324 ? 19.873 0.833 21.987 1.00 78.81 324 ASP A C 1
ATOM 2466 O O . ASP A 1 324 ? 20.522 1.713 21.416 1.00 78.81 324 ASP A O 1
ATOM 2470 N N . GLN A 1 325 ? 18.615 0.545 21.625 1.00 80.50 325 GLN A N 1
ATOM 2471 C CA . GLN A 1 325 ? 17.927 1.204 20.509 1.00 80.50 325 GLN A CA 1
ATOM 2472 C C . GLN A 1 325 ? 17.799 2.723 20.707 1.00 80.50 325 GLN A C 1
ATOM 2474 O O . GLN A 1 325 ? 17.884 3.484 19.739 1.00 80.50 325 GLN A O 1
ATOM 2479 N N . LEU A 1 326 ? 17.592 3.167 21.946 1.00 80.81 326 LEU A N 1
ATOM 2480 C CA . LEU A 1 326 ? 17.411 4.576 22.293 1.00 80.81 326 LEU A CA 1
ATOM 2481 C C . LEU A 1 326 ? 18.717 5.275 22.712 1.00 80.81 326 LEU A C 1
ATOM 2483 O O . LEU A 1 326 ? 18.703 6.474 22.994 1.00 80.81 326 LEU A O 1
ATOM 2487 N N . GLY A 1 327 ? 19.847 4.560 22.708 1.00 76.62 327 GLY A N 1
ATOM 2488 C CA . GLY A 1 327 ? 21.168 5.107 23.023 1.00 76.62 327 GLY A CA 1
ATOM 2489 C C . GLY A 1 327 ? 21.403 5.378 24.512 1.00 76.62 327 GLY A C 1
ATOM 2490 O O . GLY A 1 327 ? 22.193 6.263 24.849 1.00 76.62 327 GLY A O 1
ATOM 2491 N N . PHE A 1 328 ? 20.718 4.648 25.396 1.00 72.06 328 PHE A N 1
ATOM 2492 C CA . PHE A 1 328 ? 20.985 4.642 26.834 1.00 72.06 328 PHE A CA 1
ATOM 2493 C C . PHE A 1 328 ? 21.989 3.522 27.148 1.00 72.06 328 PHE A C 1
ATOM 2495 O O . PHE A 1 328 ? 21.663 2.352 26.975 1.00 72.06 328 PHE A O 1
ATOM 2502 N N . PHE A 1 329 ? 23.196 3.890 27.588 1.00 63.56 329 PHE A N 1
ATOM 2503 C CA . PHE A 1 329 ? 24.284 2.974 27.967 1.00 63.56 329 PHE A CA 1
ATOM 2504 C C . PHE A 1 329 ? 24.453 2.893 29.486 1.00 63.56 329 PHE A C 1
ATOM 2506 O O . PHE A 1 329 ? 24.240 3.937 30.149 1.00 63.56 329 PHE A O 1
#

Secondary structure (DSSP, 8-state):
-TTEEEEEEEEEEEPTTS-EEEEEEEEEES-SS---TTTSPPSEEEEE--GGGTTTHHHHHHHHHHHHHHT-SEEEEEETTTTEEEEEETTEEEEEETTEEE--TTSTT--EEE-S-EEEEEETTEEEEEESS-TTT---STT-EEETTEEEPTTT--EEETTT--B-STT--SPPPEE-EEEETTEEEEPP--TT-PPPPPP-EE--PPP-------------------PPPHHHHHHHHTT-B-TTT-SBTTTTT-EEEEEEETTEEEEEE--SSTT-TTHHHHHHHHHHHHTTSTT-SEEEEEE--SSPP-GGGS-HHHHHHHT--